Protein AF-K2DYV6-F1 (afdb_monomer_lite)

Structure (mmCIF, N/CA/C/O backbone):
data_AF-K2DYV6-F1
#
_entry.id   AF-K2DYV6-F1
#
loop_
_atom_site.group_PDB
_atom_site.id
_atom_site.type_symbol
_atom_site.label_atom_id
_atom_site.label_alt_id
_atom_site.label_comp_id
_atom_site.label_asym_id
_atom_site.label_entity_id
_atom_site.label_seq_id
_atom_site.pdbx_PDB_ins_code
_atom_site.Cartn_x
_atom_site.Cartn_y
_atom_site.Cartn_z
_atom_site.occupancy
_atom_site.B_iso_or_equiv
_atom_site.auth_seq_id
_atom_site.auth_comp_id
_atom_site.auth_asym_id
_atom_site.auth_atom_id
_atom_site.pdbx_PDB_model_num
ATOM 1 N N . MET A 1 1 ? -14.646 1.991 68.888 1.00 39.62 1 MET A N 1
ATOM 2 C CA . MET A 1 1 ? -13.571 1.452 68.031 1.00 39.62 1 MET A CA 1
ATOM 3 C C . MET A 1 1 ? -14.183 1.157 66.673 1.00 39.62 1 MET A C 1
ATOM 5 O O . MET A 1 1 ? -14.918 0.187 66.562 1.00 39.62 1 MET A O 1
ATOM 9 N N . TYR A 1 2 ? -13.986 2.031 65.686 1.00 43.06 2 TYR A N 1
ATOM 10 C CA . TYR A 1 2 ? -14.336 1.708 64.300 1.00 43.06 2 TYR A CA 1
ATOM 11 C C . TYR A 1 2 ? -13.284 0.712 63.801 1.00 43.06 2 TYR A C 1
ATOM 13 O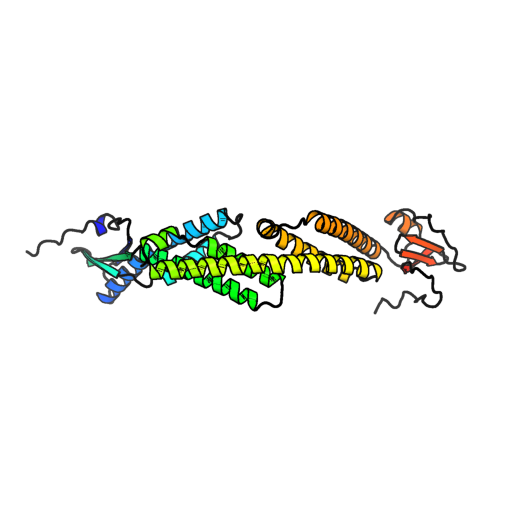 O . TYR A 1 2 ? -12.091 0.991 63.899 1.00 43.06 2 TYR A O 1
ATOM 21 N N . GLY A 1 3 ? -13.708 -0.490 63.407 1.00 53.53 3 GLY A N 1
ATOM 22 C CA . GLY A 1 3 ? -12.795 -1.536 62.946 1.00 53.53 3 GLY A CA 1
ATOM 23 C C . GLY A 1 3 ? -12.042 -1.084 61.696 1.00 53.53 3 GLY A C 1
ATOM 24 O O . GLY A 1 3 ? -12.654 -0.493 60.808 1.00 53.53 3 GLY A O 1
ATOM 25 N N . LYS A 1 4 ? -10.728 -1.351 61.638 1.00 64.44 4 LYS A N 1
ATOM 26 C CA . LYS A 1 4 ? -9.907 -1.120 60.438 1.00 64.44 4 LYS A CA 1
ATOM 27 C C . LYS A 1 4 ? -10.590 -1.782 59.242 1.00 64.44 4 LYS A C 1
ATOM 29 O O . LYS A 1 4 ? -10.904 -2.972 59.308 1.00 64.44 4 LYS A O 1
ATOM 34 N N . THR A 1 5 ? -10.819 -1.031 58.166 1.00 73.12 5 THR A N 1
ATOM 35 C CA . THR A 1 5 ? -11.386 -1.610 56.941 1.00 73.12 5 THR A CA 1
ATOM 36 C C . THR A 1 5 ? -10.307 -2.496 56.318 1.00 73.12 5 THR A C 1
ATOM 38 O O . THR A 1 5 ? -9.270 -1.969 55.910 1.00 73.12 5 THR A O 1
ATOM 41 N N . PRO A 1 6 ? -10.482 -3.829 56.267 1.00 84.94 6 PRO A N 1
ATOM 42 C CA . PRO A 1 6 ? -9.427 -4.719 55.804 1.00 84.94 6 PRO A CA 1
ATOM 43 C C . PRO A 1 6 ? -9.066 -4.411 54.349 1.00 84.94 6 PRO A C 1
ATOM 45 O O . PRO A 1 6 ? -9.947 -4.150 53.529 1.00 84.94 6 PRO A O 1
ATOM 48 N N . MET A 1 7 ? -7.768 -4.458 54.033 1.00 89.19 7 MET A N 1
ATOM 49 C CA . MET A 1 7 ? -7.270 -4.216 52.678 1.00 89.19 7 MET A CA 1
ATOM 50 C C . MET A 1 7 ? -7.904 -5.216 51.687 1.00 89.19 7 MET A C 1
ATOM 52 O O . MET A 1 7 ? -7.715 -6.430 51.863 1.00 89.19 7 MET A O 1
ATOM 56 N N . PRO A 1 8 ? -8.622 -4.738 50.651 1.00 90.75 8 PRO A N 1
ATOM 57 C CA . PRO A 1 8 ? -9.247 -5.590 49.643 1.00 90.75 8 PRO A CA 1
ATOM 58 C C . PRO A 1 8 ? -8.233 -6.410 48.838 1.00 90.75 8 PRO A C 1
ATOM 60 O O . PRO A 1 8 ? -7.089 -5.997 48.644 1.00 90.75 8 PRO A O 1
ATOM 63 N N . SER A 1 9 ? -8.668 -7.551 48.297 1.00 89.56 9 SER A N 1
ATOM 64 C CA . SER A 1 9 ? -7.833 -8.414 47.445 1.00 89.56 9 SER A CA 1
ATOM 65 C C . SER A 1 9 ? -7.298 -7.694 46.205 1.00 89.56 9 SER A C 1
ATOM 67 O O . SER A 1 9 ? -6.136 -7.884 45.863 1.00 89.56 9 SER A O 1
ATOM 69 N N . TRP A 1 10 ? -8.093 -6.820 45.577 1.00 89.94 10 TRP A N 1
ATOM 70 C CA . TRP A 1 10 ? -7.664 -6.065 44.394 1.00 89.94 10 TRP A CA 1
ATOM 71 C C . TRP A 1 10 ? -6.541 -5.065 44.678 1.00 89.94 10 TRP A C 1
ATOM 73 O O . TRP A 1 10 ? -5.759 -4.766 43.784 1.00 89.94 10 TRP A O 1
ATOM 83 N N . VAL A 1 11 ? -6.417 -4.588 45.921 1.00 89.19 11 VAL A N 1
ATOM 84 C CA . VAL A 1 11 ? -5.284 -3.749 46.338 1.00 89.19 11 VAL A CA 1
ATOM 85 C C . VAL A 1 11 ? -4.031 -4.609 46.509 1.00 89.19 11 VAL A C 1
ATOM 87 O O . VAL A 1 11 ? -2.965 -4.242 46.030 1.00 89.19 11 VAL A O 1
ATOM 90 N N . LYS A 1 12 ? -4.161 -5.787 47.134 1.00 86.62 12 LYS A N 1
ATOM 91 C CA . LYS A 1 12 ? -3.034 -6.714 47.360 1.00 86.62 12 LYS A CA 1
ATOM 92 C C . LYS A 1 12 ? -2.459 -7.283 46.066 1.00 86.62 12 LYS A C 1
ATOM 94 O O . LYS A 1 12 ? -1.252 -7.464 45.965 1.00 86.62 12 LYS A O 1
ATOM 99 N N . ASN A 1 13 ? -3.331 -7.574 45.107 1.00 84.25 13 ASN A N 1
ATOM 100 C CA . ASN A 1 13 ? -2.975 -8.257 43.866 1.00 84.25 13 ASN A CA 1
ATOM 101 C C . ASN A 1 13 ? -2.749 -7.288 42.693 1.00 84.25 13 ASN A C 1
ATOM 103 O O . ASN A 1 13 ? -2.320 -7.716 41.627 1.00 84.25 13 ASN A O 1
ATOM 107 N N . GLY A 1 14 ? -3.049 -5.994 42.863 1.00 79.31 14 GLY A N 1
ATOM 108 C CA . GLY A 1 14 ? -2.998 -5.013 41.773 1.00 79.31 14 GLY A CA 1
ATOM 109 C C . GLY A 1 14 ? -4.100 -5.198 40.718 1.00 79.31 14 GLY A C 1
ATOM 110 O O . GLY A 1 14 ? -3.895 -4.848 39.560 1.00 79.31 14 GLY A O 1
ATOM 111 N N . GLY A 1 15 ? -5.252 -5.756 41.108 1.00 79.31 15 GLY A N 1
ATOM 112 C CA . GLY A 1 15 ? -6.409 -6.052 40.252 1.00 79.31 15 GLY A CA 1
ATOM 113 C C . GLY A 1 15 ? -7.216 -7.257 40.758 1.00 79.31 15 GLY A C 1
ATOM 114 O O . GLY A 1 15 ? -6.780 -7.962 41.670 1.00 79.31 15 GLY A O 1
ATOM 115 N N . ASN A 1 16 ? -8.400 -7.511 40.190 1.00 72.94 16 ASN A N 1
ATOM 116 C CA . ASN A 1 16 ? -9.143 -8.758 40.436 1.00 72.94 16 ASN A CA 1
ATOM 117 C C . ASN A 1 16 ? -8.757 -9.875 39.454 1.00 72.94 16 ASN A C 1
ATOM 119 O O . ASN A 1 16 ? -9.118 -11.026 39.691 1.00 72.94 16 ASN A O 1
ATOM 123 N N . HIS A 1 17 ? -8.042 -9.548 38.372 1.00 72.56 17 HIS A N 1
ATOM 124 C CA . HIS A 1 17 ? -7.689 -10.465 37.282 1.00 72.56 17 HIS A CA 1
ATOM 125 C C . HIS A 1 17 ? -8.921 -11.097 36.614 1.00 72.56 17 HIS A C 1
ATOM 127 O O . HIS A 1 17 ? -8.912 -12.266 36.222 1.00 72.56 17 HIS A O 1
ATOM 133 N N . ASN A 1 18 ? -10.000 -10.324 36.482 1.00 74.12 18 ASN A N 1
ATOM 134 C CA . ASN A 1 18 ? -11.182 -10.758 35.749 1.00 74.12 18 ASN A CA 1
ATOM 135 C C . ASN A 1 18 ? -10.851 -10.885 34.251 1.00 74.12 18 ASN A C 1
ATOM 137 O O . ASN A 1 18 ? -10.538 -9.893 33.605 1.00 74.12 18 ASN A O 1
ATOM 141 N N . MET A 1 19 ? -10.960 -12.085 33.668 1.00 72.00 19 MET A N 1
ATOM 142 C CA . MET A 1 19 ? -10.637 -12.299 32.244 1.00 72.00 19 MET A CA 1
ATOM 143 C C . MET A 1 19 ? -11.571 -11.556 31.269 1.00 72.00 19 MET A C 1
ATOM 145 O O . MET A 1 19 ? -11.238 -11.423 30.088 1.00 72.00 19 MET A O 1
ATOM 149 N N . ASN A 1 20 ? -12.725 -11.080 31.748 1.00 78.12 20 ASN A N 1
ATOM 150 C CA . ASN A 1 20 ? -13.746 -10.403 30.943 1.00 78.12 20 ASN A CA 1
ATOM 151 C C . ASN A 1 20 ? -13.650 -8.869 30.984 1.00 78.12 20 ASN A C 1
ATOM 153 O O . ASN A 1 20 ? -14.398 -8.188 30.283 1.00 78.12 20 ASN A O 1
ATOM 157 N N . GLU A 1 21 ? -12.758 -8.309 31.798 1.00 82.25 21 GLU A N 1
ATOM 158 C CA . GLU A 1 21 ? -12.588 -6.865 31.944 1.00 82.25 21 GLU A CA 1
ATOM 159 C C . GLU A 1 21 ? -11.110 -6.500 31.785 1.00 82.25 21 GLU A C 1
ATOM 161 O O . GLU A 1 21 ? -10.216 -7.238 32.189 1.00 82.25 21 GLU A O 1
ATOM 166 N N . PHE A 1 22 ? -10.846 -5.336 31.202 1.00 84.25 22 PHE A N 1
ATOM 167 C CA . PHE A 1 22 ? -9.578 -4.660 31.435 1.00 84.25 22 PHE A CA 1
ATOM 168 C C . PHE A 1 22 ? -9.684 -3.934 32.767 1.00 84.25 22 PHE A C 1
ATOM 170 O O . PHE A 1 22 ? -10.678 -3.250 33.012 1.00 84.25 22 PHE A O 1
ATOM 177 N N . GLU A 1 23 ? -8.674 -4.083 33.616 1.00 89.06 23 GLU A N 1
ATOM 178 C CA . GLU A 1 23 ? -8.628 -3.465 34.937 1.00 89.06 23 GLU A CA 1
ATOM 179 C C . GLU A 1 23 ? -7.382 -2.589 35.072 1.00 89.06 23 GLU A C 1
ATOM 181 O O . GLU A 1 23 ? -6.345 -2.848 34.460 1.00 89.06 23 GLU A O 1
ATOM 186 N N . GLY A 1 24 ? -7.491 -1.553 35.899 1.00 90.44 24 GLY A N 1
ATOM 187 C CA . GLY A 1 24 ? -6.366 -0.728 36.318 1.00 90.44 24 GLY A CA 1
ATOM 188 C C . GLY A 1 24 ? -6.518 -0.313 37.773 1.00 90.44 24 GLY A C 1
ATOM 189 O O . GLY A 1 24 ? -7.615 0.023 38.224 1.00 90.44 24 GLY A O 1
ATOM 190 N N . VAL A 1 25 ? -5.416 -0.350 38.509 1.00 93.50 25 VAL A N 1
ATOM 191 C CA . VAL A 1 25 ? -5.309 0.028 39.914 1.00 93.50 25 VAL A CA 1
ATOM 192 C C . VAL A 1 25 ? -4.336 1.191 40.045 1.00 93.50 25 VAL A C 1
ATOM 194 O O . VAL A 1 25 ? -3.125 1.053 39.902 1.00 93.50 25 VAL A O 1
ATOM 197 N N . GLY A 1 26 ? -4.879 2.358 40.358 1.00 94.62 26 GLY A N 1
ATOM 198 C CA . GLY A 1 26 ? -4.092 3.559 40.585 1.00 94.62 26 GLY A CA 1
ATOM 199 C C . GLY A 1 26 ? -3.942 3.850 42.065 1.00 94.62 26 GLY A C 1
ATOM 200 O O . GLY A 1 26 ? -4.848 3.590 42.863 1.00 94.62 26 GLY A O 1
ATOM 201 N N . VAL A 1 27 ? -2.790 4.408 42.422 1.00 95.06 27 VAL A N 1
ATOM 202 C CA . VAL A 1 27 ? -2.448 4.786 43.790 1.00 95.06 27 VAL A CA 1
ATOM 203 C C . VAL A 1 27 ? -2.026 6.249 43.829 1.00 95.06 27 VAL A C 1
ATOM 205 O O . VAL A 1 27 ? -1.231 6.695 43.005 1.00 95.06 27 VAL A O 1
ATOM 208 N N . ALA A 1 28 ? -2.542 6.998 44.801 1.00 95.31 28 ALA A N 1
ATOM 209 C CA . ALA A 1 28 ? -2.096 8.355 45.079 1.00 95.31 28 ALA A CA 1
ATOM 210 C C . ALA A 1 28 ? -1.922 8.575 46.579 1.00 95.31 28 ALA A C 1
ATOM 212 O O . ALA A 1 28 ? -2.818 8.316 47.390 1.00 95.31 28 ALA A O 1
ATOM 213 N N . HIS A 1 29 ? -0.760 9.103 46.949 1.00 93.44 29 HIS A N 1
ATOM 214 C CA . HIS A 1 29 ? -0.493 9.543 48.311 1.00 93.44 29 HIS A CA 1
ATOM 215 C C . HIS A 1 29 ? -1.260 10.824 48.642 1.00 93.44 29 HIS A C 1
ATOM 217 O O . HIS A 1 29 ? -1.770 11.520 47.763 1.00 93.44 29 HIS A O 1
ATOM 223 N N . LYS A 1 30 ? -1.321 11.145 49.935 1.00 91.62 30 LYS A N 1
ATOM 224 C CA . LYS A 1 30 ? -2.022 12.320 50.449 1.00 91.62 30 LYS A CA 1
ATOM 225 C C . LYS A 1 30 ? -1.614 13.601 49.712 1.00 91.62 30 LYS A C 1
ATOM 227 O O . LYS A 1 30 ? -0.459 14.025 49.785 1.00 91.62 30 LYS A O 1
ATOM 232 N N . SER A 1 31 ? -2.580 14.253 49.067 1.00 89.94 31 SER A N 1
ATOM 233 C CA . SER A 1 31 ? -2.349 15.528 48.385 1.00 89.94 31 SER A CA 1
ATOM 234 C C . SER A 1 31 ? -2.480 16.719 49.336 1.00 89.94 31 SER A C 1
ATOM 236 O O . SER A 1 31 ? -3.367 16.775 50.191 1.00 89.94 31 SER A O 1
ATOM 238 N N . ARG A 1 32 ? -1.618 17.728 49.147 1.00 89.25 32 ARG A N 1
ATOM 239 C CA . ARG A 1 32 ? -1.730 19.038 49.817 1.00 89.25 32 ARG A CA 1
ATOM 240 C C . ARG A 1 32 ? -2.837 19.915 49.224 1.00 89.25 32 ARG A C 1
ATOM 242 O O . ARG A 1 32 ? -3.229 20.886 49.861 1.00 89.25 32 ARG A O 1
ATOM 249 N N . LYS A 1 33 ? -3.328 19.585 48.025 1.00 90.69 33 LYS A N 1
ATOM 250 C CA . LYS A 1 33 ? -4.389 20.317 47.313 1.00 90.69 33 LYS A CA 1
ATOM 251 C C . LYS A 1 33 ? -5.799 19.827 47.667 1.00 90.69 33 LYS A C 1
ATOM 253 O O . LYS A 1 33 ? -6.775 20.448 47.262 1.00 90.69 33 LYS A O 1
ATOM 258 N N . GLY A 1 34 ? -5.908 18.750 48.448 1.00 91.56 34 GLY A N 1
ATOM 259 C CA . GLY A 1 34 ? -7.170 18.213 48.955 1.00 91.56 34 GLY A CA 1
ATOM 260 C C . GLY A 1 34 ? -7.512 16.823 48.418 1.00 91.56 34 GLY A C 1
ATOM 261 O O . GLY A 1 34 ? -6.805 16.260 47.587 1.00 91.56 34 GLY A O 1
ATOM 262 N N . MET A 1 35 ? -8.618 16.265 48.920 1.00 90.00 35 MET A N 1
ATOM 263 C CA . MET A 1 35 ? -9.048 14.896 48.611 1.00 90.00 35 MET A CA 1
ATOM 264 C C . MET A 1 35 ? -9.413 14.705 47.134 1.00 90.00 35 MET A C 1
ATOM 266 O O . MET A 1 35 ? -9.163 13.639 46.587 1.00 90.00 35 MET A O 1
ATOM 270 N N . GLN A 1 36 ? -9.975 15.725 46.476 1.00 92.50 36 GLN A N 1
ATOM 271 C CA . GLN A 1 36 ? -10.350 15.619 45.064 1.00 92.50 36 GLN A CA 1
ATOM 272 C C . GLN A 1 36 ? -9.121 15.466 44.159 1.00 92.50 36 GLN A C 1
ATOM 274 O O . GLN A 1 36 ? -9.093 14.553 43.351 1.00 92.50 36 GLN A O 1
ATOM 279 N N . ASP A 1 37 ? -8.071 16.263 44.374 1.00 92.56 37 ASP A N 1
ATOM 280 C CA . ASP A 1 37 ? -6.800 16.144 43.637 1.00 92.56 37 ASP A CA 1
ATOM 281 C C . ASP A 1 37 ? -6.154 14.763 43.841 1.00 92.56 37 ASP A C 1
ATOM 283 O O . ASP A 1 37 ? -5.609 14.178 42.911 1.00 92.56 37 ASP A O 1
ATOM 287 N N . GLN A 1 38 ? -6.285 14.193 45.042 1.00 92.94 38 GLN A N 1
ATOM 288 C CA . GLN A 1 38 ? -5.840 12.828 45.315 1.00 92.94 38 GLN A CA 1
ATOM 289 C C . GLN A 1 38 ? -6.697 11.768 44.598 1.00 92.94 38 GLN A C 1
ATOM 291 O O . GLN A 1 38 ? -6.154 10.776 44.114 1.00 92.94 38 GLN A O 1
ATOM 296 N N . ILE A 1 39 ? -8.020 11.961 44.528 1.00 91.94 39 ILE A N 1
ATOM 297 C CA . ILE A 1 39 ? -8.939 11.097 43.769 1.00 91.94 39 ILE A CA 1
ATOM 298 C C . ILE A 1 39 ? -8.607 11.143 42.282 1.00 91.94 39 ILE A C 1
ATOM 300 O O . ILE A 1 39 ? -8.511 10.082 41.672 1.00 91.94 39 ILE A O 1
ATOM 304 N N . ASP A 1 40 ? -8.411 12.334 41.727 1.00 90.56 40 ASP A N 1
ATOM 305 C CA . ASP A 1 40 ? -8.113 12.531 40.311 1.00 90.56 40 ASP A CA 1
ATOM 306 C C . ASP A 1 40 ? -6.758 11.898 39.967 1.00 90.56 40 ASP A C 1
ATOM 308 O O . ASP A 1 40 ? -6.684 11.078 39.059 1.00 90.56 40 ASP A O 1
ATOM 312 N N . ALA A 1 41 ? -5.719 12.129 40.779 1.00 91.69 41 ALA A N 1
ATOM 313 C CA . ALA A 1 41 ? -4.406 11.511 40.582 1.00 91.69 41 ALA A CA 1
ATOM 314 C C . ALA A 1 41 ? -4.443 9.972 40.660 1.00 91.69 41 ALA A C 1
ATOM 316 O O . ALA A 1 41 ? -3.819 9.293 39.844 1.00 91.69 41 ALA A O 1
ATOM 317 N N . ALA A 1 42 ? -5.179 9.401 41.623 1.00 93.06 42 ALA A N 1
ATOM 318 C CA . ALA A 1 42 ? -5.335 7.948 41.717 1.00 93.06 42 ALA A CA 1
ATOM 319 C C . ALA A 1 42 ? -6.165 7.393 40.551 1.00 93.06 42 ALA A C 1
ATOM 321 O O . ALA A 1 42 ? -5.902 6.288 40.087 1.00 93.06 42 ALA A O 1
ATOM 322 N N . TYR A 1 43 ? -7.165 8.134 40.074 1.00 92.50 43 TYR A N 1
ATOM 323 C CA . TYR A 1 43 ? -7.984 7.730 38.937 1.00 92.50 43 TYR A CA 1
ATOM 324 C C . TYR A 1 43 ? -7.173 7.756 37.640 1.00 92.50 43 TYR A C 1
ATOM 326 O O . TYR A 1 43 ? -7.168 6.761 36.921 1.00 92.50 43 TYR A O 1
ATOM 334 N N . ASP A 1 44 ? -6.429 8.830 37.383 1.00 90.50 44 ASP A N 1
ATOM 335 C CA . ASP A 1 44 ? -5.578 8.973 36.201 1.00 90.50 44 ASP A CA 1
ATOM 336 C C . ASP A 1 44 ? -4.496 7.888 36.162 1.00 90.50 44 ASP A C 1
ATOM 338 O O . ASP A 1 44 ? -4.313 7.242 35.131 1.00 90.50 44 ASP A O 1
ATOM 342 N N . ALA A 1 45 ? -3.859 7.588 37.301 1.00 91.69 45 ALA A N 1
ATOM 343 C CA . ALA A 1 45 ? -2.907 6.482 37.406 1.00 91.69 45 ALA A CA 1
ATOM 344 C C . ALA A 1 45 ? -3.558 5.113 37.117 1.00 91.69 45 ALA A C 1
ATOM 346 O O . ALA A 1 45 ? -2.952 4.251 36.477 1.00 91.69 45 ALA A O 1
ATOM 347 N N . ALA A 1 46 ? -4.805 4.908 37.559 1.00 91.62 46 ALA A N 1
ATOM 348 C CA . ALA A 1 46 ? -5.555 3.681 37.290 1.00 91.62 46 ALA A CA 1
ATOM 349 C C . ALA A 1 46 ? -5.888 3.549 35.795 1.00 91.62 46 ALA A C 1
ATOM 351 O O . ALA A 1 46 ? -5.733 2.476 35.207 1.00 91.62 46 ALA A O 1
ATOM 352 N N . VAL A 1 47 ? -6.317 4.649 35.168 1.00 89.06 47 VAL A N 1
ATOM 353 C CA . VAL A 1 47 ? -6.579 4.725 33.727 1.00 89.06 47 VAL A CA 1
ATOM 354 C C . VAL A 1 47 ? -5.300 4.470 32.936 1.00 89.06 47 VAL A C 1
ATOM 356 O O . VAL A 1 47 ? -5.337 3.691 31.987 1.00 89.06 47 VAL A O 1
ATOM 359 N N . GLU A 1 48 ? -4.168 5.052 33.330 1.00 88.62 48 GLU A N 1
ATOM 360 C CA . GLU A 1 48 ? -2.877 4.856 32.665 1.00 88.62 48 GLU A CA 1
ATOM 361 C C . GLU A 1 48 ? -2.439 3.385 32.708 1.00 88.62 48 GLU A C 1
ATOM 363 O O . GLU A 1 48 ? -2.068 2.815 31.680 1.00 88.62 48 GLU A O 1
ATOM 368 N N . GLN A 1 49 ? -2.541 2.728 33.867 1.00 88.12 49 GLN A N 1
ATOM 369 C CA . GLN A 1 49 ? -2.192 1.311 33.979 1.00 88.12 49 GLN A CA 1
ATOM 370 C C . GLN A 1 49 ? -3.075 0.430 33.081 1.00 88.12 49 GLN A C 1
ATOM 372 O O . GLN A 1 49 ? -2.573 -0.455 32.382 1.00 88.12 49 GLN A O 1
ATOM 377 N N . MET A 1 50 ? -4.387 0.678 33.065 1.00 87.38 50 MET A N 1
ATOM 378 C CA . MET A 1 50 ? -5.303 -0.048 32.185 1.00 87.38 50 MET A CA 1
ATOM 379 C C . MET A 1 50 ? -5.017 0.240 30.705 1.00 87.38 50 MET A C 1
ATOM 381 O O . MET A 1 50 ? -5.076 -0.673 29.881 1.00 87.38 50 MET A O 1
ATOM 385 N N . SER A 1 51 ? -4.657 1.484 30.373 1.00 83.19 51 SER A N 1
ATOM 386 C CA . SER A 1 51 ? -4.284 1.896 29.016 1.00 83.19 51 SER A CA 1
ATOM 387 C C . SER A 1 51 ? -3.118 1.069 28.504 1.00 83.19 51 SER A C 1
ATOM 389 O O . SER A 1 51 ? -3.222 0.527 27.416 1.00 83.19 51 SER A O 1
ATOM 391 N N . ARG A 1 52 ? -2.078 0.838 29.315 1.00 81.31 52 ARG A N 1
ATOM 392 C CA . ARG A 1 52 ? -0.946 -0.028 28.935 1.00 81.31 52 ARG A CA 1
ATOM 393 C C . ARG A 1 52 ? -1.368 -1.470 28.626 1.00 81.31 52 ARG A C 1
ATOM 395 O O . ARG A 1 52 ? -0.800 -2.111 27.747 1.00 81.31 52 ARG A O 1
ATOM 402 N N . SER A 1 53 ? -2.381 -1.987 29.323 1.00 78.75 53 SER A N 1
ATOM 403 C CA . SER A 1 53 ? -2.910 -3.338 29.074 1.00 78.75 53 SER A CA 1
ATOM 404 C C . SER A 1 53 ? -3.705 -3.411 27.766 1.00 78.75 53 SER A C 1
ATOM 406 O O . SER A 1 53 ? -3.582 -4.378 27.014 1.00 78.75 53 SER A O 1
ATOM 408 N N . ILE A 1 54 ? -4.493 -2.373 27.470 1.00 76.75 54 ILE A N 1
ATOM 409 C CA . ILE A 1 54 ? -5.204 -2.233 26.192 1.00 76.75 54 ILE A CA 1
ATOM 410 C C . ILE A 1 54 ? -4.199 -2.006 25.053 1.00 76.75 54 ILE A C 1
ATOM 412 O O . ILE A 1 54 ? -4.311 -2.657 24.018 1.00 76.75 54 ILE A O 1
ATOM 416 N N . GLU A 1 55 ? -3.185 -1.163 25.259 1.00 73.62 55 GLU A N 1
ATOM 417 C CA . GLU A 1 55 ? -2.083 -0.922 24.322 1.00 73.62 55 GLU A CA 1
ATOM 418 C C . GLU A 1 55 ? -1.362 -2.214 23.993 1.00 73.62 55 GLU A C 1
ATOM 420 O O . GLU A 1 55 ? -1.175 -2.481 22.819 1.00 73.62 55 GLU A O 1
ATOM 425 N N . SER A 1 56 ? -1.042 -3.054 24.979 1.00 71.56 56 SER A N 1
ATOM 426 C CA . SER A 1 56 ? -0.401 -4.350 24.738 1.00 71.56 56 SER A CA 1
ATOM 427 C C . SER A 1 56 ? -1.268 -5.289 23.889 1.00 71.56 56 SER A C 1
ATOM 429 O O . SER A 1 56 ? -0.754 -5.998 23.023 1.00 71.56 56 SER A O 1
ATOM 431 N N . LEU A 1 57 ? -2.594 -5.277 24.068 1.00 70.69 57 LEU A N 1
ATOM 432 C CA . LEU A 1 57 ? -3.518 -6.042 23.224 1.00 70.69 57 LEU A CA 1
ATOM 433 C C . LEU A 1 57 ? -3.586 -5.479 21.794 1.00 70.69 57 LEU A C 1
ATOM 435 O O . LEU A 1 57 ? -3.556 -6.239 20.820 1.00 70.69 57 LEU A O 1
ATOM 439 N N . VAL A 1 58 ? -3.651 -4.154 21.661 1.00 68.06 58 VAL A N 1
ATOM 440 C CA . VAL A 1 58 ? -3.646 -3.460 20.368 1.00 68.06 58 VAL A CA 1
ATOM 441 C C . VAL A 1 58 ? -2.312 -3.676 19.654 1.00 68.06 58 VAL A C 1
ATOM 443 O O . VAL A 1 58 ? -2.304 -4.018 18.478 1.00 68.06 58 VAL A O 1
ATOM 446 N N . GLU A 1 59 ? -1.195 -3.563 20.362 1.00 68.75 59 GLU A N 1
ATOM 447 C CA . GLU A 1 59 ? 0.163 -3.807 19.888 1.00 68.75 59 GLU A CA 1
ATOM 448 C C . GLU A 1 59 ? 0.330 -5.261 19.471 1.00 68.75 59 GLU A C 1
ATOM 450 O O . GLU A 1 59 ? 0.720 -5.499 18.343 1.00 68.75 59 GLU A O 1
ATOM 455 N N . THR A 1 60 ? -0.081 -6.242 20.279 1.00 67.62 60 THR A N 1
ATOM 456 C CA . THR A 1 60 ? -0.057 -7.663 19.879 1.00 67.62 60 THR A CA 1
ATOM 457 C C . THR A 1 60 ? -0.857 -7.894 18.593 1.00 67.62 60 THR A C 1
ATOM 459 O O . THR A 1 60 ? -0.452 -8.673 17.729 1.00 67.62 60 THR A O 1
ATOM 462 N N . SER A 1 61 ? -1.983 -7.195 18.438 1.00 63.81 61 SER A N 1
ATOM 463 C CA . SER A 1 61 ? -2.813 -7.266 17.233 1.00 63.81 61 SER A CA 1
ATOM 464 C C . SER A 1 61 ? -2.153 -6.583 16.026 1.00 63.81 61 SER A C 1
ATOM 466 O O . SER A 1 61 ? -2.251 -7.094 14.912 1.00 63.81 61 SER A O 1
ATOM 468 N N . ILE A 1 62 ? -1.451 -5.462 16.231 1.00 62.84 62 ILE A N 1
ATOM 469 C CA . ILE A 1 62 ? -0.674 -4.756 15.199 1.00 62.84 62 ILE A CA 1
ATOM 470 C C . ILE A 1 62 ? 0.593 -5.547 14.825 1.00 62.84 62 ILE A C 1
ATOM 472 O O . ILE A 1 62 ? 0.913 -5.659 13.650 1.00 62.84 62 ILE A O 1
ATOM 476 N N . THR A 1 63 ? 1.287 -6.152 15.780 1.00 62.69 63 THR A N 1
ATOM 477 C CA . THR A 1 63 ? 2.499 -6.945 15.555 1.00 62.69 63 THR A CA 1
ATOM 478 C C . THR A 1 63 ? 2.174 -8.234 14.810 1.00 62.69 63 THR A C 1
ATOM 480 O O . THR A 1 63 ? 2.792 -8.508 13.787 1.00 62.69 63 THR A O 1
ATOM 483 N N . ARG A 1 64 ? 1.120 -8.967 15.211 1.00 60.88 64 ARG A N 1
ATOM 484 C CA . ARG A 1 64 ? 0.609 -10.098 14.410 1.00 60.88 64 ARG A CA 1
ATOM 485 C C . ARG A 1 64 ? 0.199 -9.661 13.005 1.00 60.88 64 ARG A C 1
ATOM 487 O O . ARG A 1 64 ? 0.377 -10.405 12.049 1.00 60.88 64 ARG A O 1
ATOM 494 N N . ARG A 1 65 ? -0.350 -8.453 12.860 1.00 56.84 65 ARG A N 1
ATOM 495 C CA . ARG A 1 65 ? -0.638 -7.854 11.551 1.00 56.84 65 ARG A CA 1
ATOM 496 C C . ARG A 1 65 ? 0.630 -7.672 10.722 1.00 56.84 65 ARG A C 1
ATOM 498 O O . ARG A 1 65 ? 0.600 -7.994 9.542 1.00 56.84 65 ARG A O 1
ATOM 505 N N . GLU A 1 66 ? 1.705 -7.158 11.304 1.00 57.25 66 GLU A N 1
ATOM 506 C CA . GLU A 1 66 ? 2.962 -6.909 10.592 1.00 57.25 66 GLU A CA 1
ATOM 507 C C . GLU A 1 66 ? 3.674 -8.204 10.192 1.00 57.25 66 GLU A C 1
ATOM 509 O O . GLU A 1 66 ? 4.208 -8.285 9.088 1.00 57.25 66 GLU A O 1
ATOM 514 N N . GLU A 1 67 ? 3.581 -9.253 11.012 1.00 54.88 67 GLU A N 1
ATOM 515 C CA . GLU A 1 67 ? 4.050 -10.602 10.660 1.00 54.88 67 GLU A CA 1
ATOM 516 C C . GLU A 1 67 ? 3.320 -11.169 9.425 1.00 54.88 67 GLU A C 1
ATOM 518 O O . GLU A 1 67 ? 3.930 -11.838 8.597 1.00 54.88 67 GLU A O 1
ATOM 523 N N . TYR A 1 68 ? 2.031 -10.852 9.240 1.00 47.75 68 TYR A N 1
ATOM 524 C CA . TYR A 1 68 ? 1.258 -11.214 8.039 1.00 47.75 68 TYR A CA 1
ATOM 525 C C . TYR A 1 68 ? 1.495 -10.290 6.830 1.00 47.75 68 TYR A C 1
ATOM 527 O O . TYR A 1 68 ? 1.044 -10.602 5.723 1.00 47.75 68 TYR A O 1
ATOM 535 N N . LEU A 1 69 ? 2.139 -9.138 7.032 1.00 50.19 69 LEU A N 1
ATOM 536 C CA . LEU A 1 69 ? 2.362 -8.101 6.018 1.00 50.19 69 LEU A CA 1
ATOM 537 C C . LEU A 1 69 ? 3.827 -7.992 5.574 1.00 50.19 69 LEU A C 1
ATOM 539 O O . LEU A 1 69 ? 4.163 -7.035 4.878 1.00 50.19 69 LEU A O 1
ATOM 543 N N . ASP A 1 70 ? 4.653 -8.982 5.921 1.00 50.19 70 ASP A N 1
ATOM 544 C CA . ASP A 1 70 ? 6.079 -9.039 5.579 1.00 50.19 70 ASP A CA 1
ATOM 545 C C . ASP A 1 70 ? 6.882 -7.855 6.165 1.00 50.19 70 ASP A C 1
ATOM 547 O O . ASP A 1 70 ? 7.802 -7.330 5.543 1.00 50.19 70 ASP A O 1
ATOM 551 N N . GLY A 1 71 ? 6.506 -7.433 7.385 1.00 51.16 71 GLY A N 1
ATOM 552 C CA . GLY A 1 71 ? 7.267 -6.544 8.270 1.00 51.16 71 GLY A CA 1
ATOM 553 C C . GLY A 1 71 ? 7.639 -5.190 7.667 1.00 51.16 71 GLY A C 1
ATOM 554 O O . GLY A 1 71 ? 8.768 -5.009 7.213 1.00 51.16 71 GLY A O 1
ATOM 555 N N . GLN A 1 72 ? 6.735 -4.206 7.707 1.00 54.34 72 GLN A N 1
ATOM 556 C CA . GLN A 1 72 ? 7.040 -2.860 7.196 1.00 54.34 72 GLN A CA 1
ATOM 557 C C . GLN A 1 72 ? 6.915 -1.734 8.220 1.00 54.34 72 GLN A C 1
ATOM 559 O O . GLN A 1 72 ? 7.511 -0.679 8.000 1.00 54.34 72 GLN A O 1
ATOM 564 N N . LEU A 1 73 ? 6.210 -1.917 9.338 1.00 53.56 73 LEU A N 1
ATOM 565 C CA . LEU A 1 73 ? 6.174 -0.893 10.381 1.00 53.56 73 LEU A CA 1
ATOM 566 C C . LEU A 1 73 ? 7.394 -0.986 11.293 1.00 53.56 73 LEU A C 1
ATOM 568 O O . LEU A 1 73 ? 7.721 -2.037 11.848 1.00 53.56 73 LEU A O 1
ATOM 572 N N . ARG A 1 74 ? 8.047 0.158 11.499 1.00 59.62 74 ARG A N 1
ATOM 573 C CA . ARG A 1 74 ? 9.057 0.291 12.553 1.00 59.62 74 ARG A CA 1
ATOM 574 C C . ARG A 1 74 ? 8.365 0.204 13.915 1.00 59.62 74 ARG A C 1
ATOM 576 O O . ARG A 1 74 ? 7.226 0.644 14.060 1.00 59.62 74 ARG A O 1
ATOM 583 N N . SER A 1 75 ? 9.070 -0.297 14.930 1.00 61.84 75 SER A N 1
ATOM 584 C CA . SER A 1 75 ? 8.550 -0.420 16.306 1.00 61.84 75 SER A CA 1
ATOM 585 C C . SER A 1 75 ? 7.912 0.880 16.826 1.00 61.84 75 SER A C 1
ATOM 587 O O . SER A 1 75 ? 6.877 0.842 17.482 1.00 61.84 75 SER A O 1
ATOM 589 N N . GLU A 1 76 ? 8.477 2.037 16.470 1.00 63.34 76 GLU A N 1
ATOM 590 C CA . GLU A 1 76 ? 7.954 3.359 16.850 1.00 63.34 76 GLU A CA 1
ATOM 591 C C . GLU A 1 76 ? 6.593 3.687 16.206 1.00 63.34 76 GLU A C 1
ATOM 593 O O . GLU A 1 76 ? 5.752 4.341 16.820 1.00 63.34 76 GLU A O 1
ATOM 598 N N . GLU A 1 77 ? 6.334 3.224 14.981 1.00 61.84 77 GLU A N 1
ATOM 599 C CA . GLU A 1 77 ? 5.052 3.443 14.297 1.00 61.84 77 GLU A CA 1
ATOM 600 C C . GLU A 1 77 ? 3.948 2.548 14.869 1.00 61.84 77 GLU A C 1
ATOM 602 O O . GLU A 1 77 ? 2.778 2.944 14.904 1.00 61.84 77 GLU A O 1
ATOM 607 N N . VAL A 1 78 ? 4.319 1.352 15.336 1.00 63.19 78 VAL A N 1
ATOM 608 C CA . VAL A 1 78 ? 3.427 0.447 16.069 1.00 63.19 78 VAL A CA 1
ATOM 609 C C . VAL A 1 78 ? 3.020 1.080 17.401 1.00 63.19 78 VAL A C 1
ATOM 611 O O . VAL A 1 78 ? 1.827 1.144 17.699 1.00 63.19 78 VAL A O 1
ATOM 614 N N . GLU A 1 79 ? 3.982 1.630 18.143 1.00 64.56 79 GLU A N 1
ATOM 615 C CA . GLU A 1 79 ? 3.757 2.290 19.434 1.00 64.56 79 GLU A CA 1
ATOM 616 C C . GLU A 1 79 ? 2.903 3.566 19.305 1.00 64.56 79 GLU A C 1
ATOM 618 O O . GLU A 1 79 ? 1.975 3.798 20.083 1.00 64.56 79 GLU A O 1
ATOM 623 N N . GLN A 1 80 ? 3.147 4.400 18.287 1.00 65.94 80 GLN A N 1
ATOM 624 C CA . GLN A 1 80 ? 2.326 5.597 18.060 1.00 65.94 80 GLN A CA 1
ATOM 625 C C . GLN A 1 80 ? 0.875 5.248 17.717 1.00 65.94 80 GLN A C 1
ATOM 627 O O . GLN A 1 80 ? -0.061 5.870 18.234 1.00 65.94 80 GLN A O 1
ATOM 632 N N . LYS A 1 81 ? 0.669 4.241 16.860 1.00 63.34 81 LYS A N 1
ATOM 633 C CA . LYS A 1 81 ? -0.675 3.787 16.487 1.00 63.34 81 LYS A CA 1
ATOM 634 C C . LYS A 1 81 ? -1.386 3.120 17.662 1.00 63.34 81 LYS A C 1
ATOM 636 O O . LYS A 1 81 ? -2.571 3.389 17.860 1.00 63.34 81 LYS A O 1
ATOM 641 N N . SER A 1 82 ? -0.692 2.311 18.467 1.00 64.31 82 SER A N 1
ATOM 642 C CA . SER A 1 82 ? -1.287 1.654 19.638 1.00 64.31 82 SER A CA 1
ATOM 643 C C . SER A 1 82 ? -1.777 2.672 20.671 1.00 64.31 82 SER A C 1
ATOM 645 O O . SER A 1 82 ? -2.920 2.573 21.125 1.00 64.31 82 SER A O 1
ATOM 647 N N . ARG A 1 83 ? -0.987 3.717 20.952 1.00 67.50 83 ARG A N 1
ATOM 648 C CA . ARG A 1 83 ? -1.382 4.831 21.833 1.00 67.50 83 ARG A CA 1
ATOM 649 C C . ARG A 1 83 ? -2.572 5.612 21.292 1.00 67.50 83 ARG A C 1
ATOM 651 O O . ARG A 1 83 ? -3.522 5.896 22.023 1.00 67.50 83 ARG A O 1
ATOM 658 N N . HIS A 1 84 ? -2.551 5.950 20.000 1.00 66.69 84 HIS A N 1
ATOM 659 C CA . HIS A 1 84 ? -3.656 6.672 19.368 1.00 66.69 84 HIS A CA 1
ATOM 660 C C . HIS A 1 84 ? -4.976 5.896 19.481 1.00 66.69 84 HIS A C 1
ATOM 662 O O . HIS A 1 84 ? -5.989 6.459 19.902 1.00 66.69 84 HIS A O 1
ATOM 668 N N . TYR A 1 85 ? -4.962 4.598 19.167 1.00 63.75 85 TYR A N 1
ATOM 669 C CA . TYR A 1 85 ? -6.158 3.761 19.250 1.00 63.75 85 TYR A CA 1
ATOM 670 C C . TYR A 1 85 ? -6.616 3.540 20.687 1.00 63.75 85 TYR A C 1
ATOM 672 O O . TYR A 1 85 ? -7.815 3.611 20.957 1.00 63.75 85 TYR A O 1
ATOM 680 N N . THR A 1 86 ? -5.687 3.360 21.623 1.00 68.62 86 THR A N 1
ATOM 681 C CA . THR A 1 86 ? -6.027 3.200 23.038 1.00 68.62 86 THR A CA 1
ATOM 682 C C . THR A 1 86 ? -6.782 4.413 23.561 1.00 68.62 86 THR A C 1
ATOM 684 O O . THR A 1 86 ? -7.862 4.247 24.119 1.00 68.62 86 THR A O 1
ATOM 687 N N . ASN A 1 87 ? -6.335 5.635 23.263 1.00 68.88 87 ASN A N 1
ATOM 688 C CA . ASN A 1 87 ? -7.018 6.857 23.707 1.00 68.88 87 ASN A CA 1
ATOM 689 C C . ASN A 1 87 ? -8.488 6.959 23.253 1.00 68.88 87 ASN A C 1
ATOM 691 O O . ASN A 1 87 ? -9.326 7.514 23.966 1.00 68.88 87 ASN A O 1
ATOM 695 N N . VAL A 1 88 ? -8.834 6.406 22.087 1.00 64.75 88 VAL A N 1
ATOM 696 C CA . VAL A 1 88 ? -10.226 6.344 21.605 1.00 64.75 88 VAL A CA 1
ATOM 697 C C . VAL A 1 88 ? -11.034 5.281 22.363 1.00 64.75 88 VAL A C 1
ATOM 699 O O . VAL A 1 88 ? -12.217 5.487 22.650 1.00 64.75 88 VAL A O 1
ATOM 702 N N . LEU A 1 89 ? -10.393 4.165 22.719 1.00 67.00 89 LEU A N 1
ATOM 703 C CA . LEU A 1 89 ? -10.991 3.021 23.413 1.00 67.00 89 LEU A CA 1
ATOM 704 C C . LEU A 1 89 ? -11.233 3.274 24.910 1.00 67.00 89 LEU A C 1
ATOM 706 O O . LEU A 1 89 ? -12.155 2.696 25.478 1.00 67.00 89 LEU A O 1
ATOM 710 N N . LEU A 1 90 ? -10.508 4.206 25.535 1.00 71.62 90 LEU A N 1
ATOM 711 C CA . LEU A 1 90 ? -10.716 4.609 26.937 1.00 71.62 90 LEU A CA 1
ATOM 712 C C . LEU A 1 90 ? -12.063 5.332 27.185 1.00 71.62 90 LEU A C 1
ATOM 714 O O . LEU A 1 90 ? -12.410 5.658 28.321 1.00 71.62 90 LEU A O 1
ATOM 718 N N . ARG A 1 91 ? -12.884 5.571 26.151 1.00 66.25 91 ARG A N 1
ATOM 719 C CA . ARG A 1 91 ? -14.238 6.132 26.301 1.00 66.25 91 ARG A CA 1
ATOM 720 C C . ARG A 1 91 ? -15.217 5.069 26.812 1.00 66.25 91 ARG A C 1
ATOM 722 O O . ARG A 1 91 ? -15.913 4.408 26.045 1.00 66.25 91 ARG A O 1
ATOM 729 N N . GLY A 1 92 ? -15.305 4.925 28.130 1.00 67.00 92 GLY A N 1
ATOM 730 C CA . GLY A 1 92 ? -16.252 4.004 28.775 1.00 67.00 92 GLY A CA 1
ATOM 731 C C . GLY A 1 92 ? -15.768 3.377 30.076 1.00 67.00 92 GLY A C 1
ATOM 732 O O . GLY A 1 92 ? -16.365 2.399 30.524 1.00 67.00 92 GLY A O 1
ATOM 733 N N . ILE A 1 93 ? -14.696 3.918 30.651 1.00 82.12 93 ILE A N 1
ATOM 734 C CA . ILE A 1 93 ? -14.100 3.455 31.896 1.00 82.12 93 ILE A CA 1
ATOM 735 C C . ILE A 1 93 ? -15.023 3.778 33.060 1.00 82.12 93 ILE A C 1
ATOM 737 O O . ILE A 1 93 ? -15.512 4.899 33.201 1.00 82.12 93 ILE A O 1
ATOM 741 N N . SER A 1 94 ? -15.227 2.790 33.923 1.00 85.06 94 SER A N 1
ATOM 742 C CA . SER A 1 94 ? -15.993 2.955 35.151 1.00 85.06 94 SER A CA 1
ATOM 743 C C . SER A 1 94 ? -15.086 2.803 36.364 1.00 85.06 94 SER A C 1
ATOM 745 O O . SER A 1 94 ? -14.280 1.876 36.437 1.00 85.06 94 SER A O 1
ATOM 747 N N . LYS A 1 95 ? -15.230 3.708 37.336 1.00 90.62 95 LYS A N 1
ATOM 748 C CA . LYS A 1 95 ? -14.672 3.512 38.675 1.00 90.62 95 LYS A CA 1
ATOM 749 C C . LYS A 1 95 ? -15.473 2.410 39.365 1.00 90.62 95 LYS A C 1
ATOM 751 O O . LYS A 1 95 ? -16.673 2.570 39.572 1.00 90.62 95 LYS A O 1
ATOM 756 N N . LYS A 1 96 ? -14.816 1.305 39.716 1.00 91.00 96 LYS A N 1
ATOM 757 C CA . LYS A 1 96 ? -15.452 0.144 40.359 1.00 91.00 96 LYS A CA 1
ATOM 758 C C . LY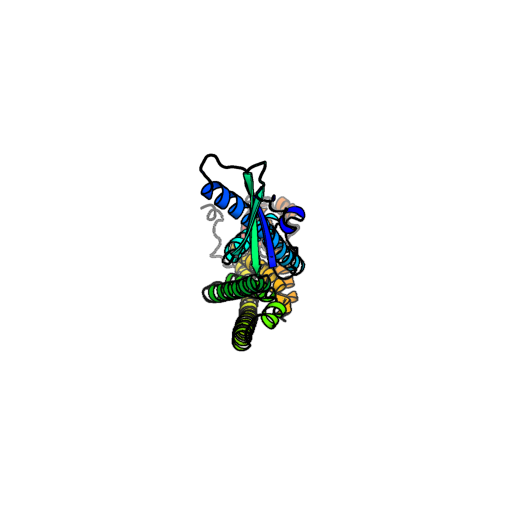S A 1 96 ? -15.358 0.211 41.877 1.00 91.00 96 LYS A C 1
ATOM 760 O O . LYS A 1 96 ? -16.325 -0.105 42.561 1.00 91.00 96 LYS A O 1
ATOM 765 N N . ALA A 1 97 ? -14.203 0.621 42.401 1.00 92.00 97 ALA A N 1
ATOM 766 C CA . ALA A 1 97 ? -13.961 0.666 43.838 1.00 92.00 97 ALA A CA 1
ATOM 767 C C . ALA A 1 97 ? -12.940 1.743 44.224 1.00 92.00 97 ALA A C 1
ATOM 769 O O . ALA A 1 97 ? -12.173 2.235 43.394 1.00 92.00 97 ALA A O 1
ATOM 770 N N . GLN A 1 98 ? -12.941 2.096 45.509 1.00 93.81 98 GLN A N 1
ATOM 771 C CA . GLN A 1 98 ? -11.908 2.909 46.144 1.00 93.81 98 GLN A CA 1
ATOM 772 C C . GLN A 1 98 ? -11.585 2.347 47.528 1.00 93.81 98 GLN A C 1
ATOM 774 O O . GLN A 1 98 ? -12.474 1.819 48.199 1.00 93.81 98 GLN A O 1
ATOM 779 N N . TRP A 1 99 ? -10.340 2.489 47.968 1.00 94.56 99 TRP A N 1
ATOM 780 C CA . TRP A 1 99 ? -9.918 2.129 49.318 1.00 94.56 99 TRP A CA 1
ATOM 781 C C . TRP A 1 99 ? -8.863 3.116 49.816 1.00 94.56 99 TRP A C 1
ATOM 783 O O . TRP A 1 99 ? -8.028 3.570 49.038 1.00 94.56 99 TRP A O 1
ATOM 793 N N . ILE A 1 100 ? -8.926 3.477 51.095 1.00 92.12 100 ILE A N 1
ATOM 794 C CA . ILE A 1 100 ? -7.992 4.415 51.721 1.00 92.12 100 ILE A CA 1
ATOM 795 C C . ILE A 1 100 ? -7.265 3.668 52.826 1.00 92.12 100 ILE A C 1
ATOM 797 O O . ILE A 1 100 ? -7.899 3.024 53.659 1.00 92.12 100 ILE A O 1
ATOM 801 N N . GLU A 1 101 ? -5.943 3.769 52.825 1.00 90.75 101 GLU A N 1
ATOM 802 C CA . GLU A 1 101 ? -5.112 3.236 53.892 1.00 90.75 101 GLU A CA 1
ATOM 803 C C . GLU A 1 101 ? -5.138 4.172 55.105 1.00 90.75 101 GLU A C 1
ATOM 805 O O . GLU A 1 101 ? -4.778 5.348 54.999 1.00 90.75 101 GLU A O 1
ATOM 810 N N . ASP A 1 102 ? -5.544 3.639 56.259 1.00 84.94 102 ASP A N 1
ATOM 811 C CA . ASP A 1 102 ? -5.754 4.411 57.491 1.00 84.94 102 ASP A CA 1
ATOM 812 C C . ASP A 1 102 ? -4.484 5.141 57.962 1.00 84.94 102 ASP A C 1
ATOM 814 O O . ASP A 1 102 ? -4.550 6.289 58.401 1.00 84.94 102 ASP A O 1
ATOM 818 N N . ASP A 1 103 ? -3.322 4.492 57.846 1.00 84.56 103 ASP A N 1
ATOM 819 C CA . ASP A 1 103 ? -2.078 4.973 58.454 1.00 84.56 103 ASP A CA 1
ATOM 820 C C . ASP A 1 103 ? -1.356 6.010 57.563 1.00 84.56 103 ASP A C 1
ATOM 822 O O . ASP A 1 103 ? -0.778 6.977 58.060 1.00 84.56 103 ASP A O 1
ATOM 826 N N . SER A 1 104 ? -1.412 5.850 56.235 1.00 86.56 104 SER A N 1
ATOM 827 C CA . SER A 1 104 ? -0.698 6.706 55.270 1.00 86.56 104 SER A CA 1
ATOM 828 C C . SER A 1 104 ? -1.600 7.729 54.561 1.00 86.56 104 SER A C 1
ATOM 830 O O . SER A 1 104 ? -1.109 8.601 53.838 1.00 86.56 104 SER A O 1
ATOM 832 N N . CYS A 1 105 ? -2.922 7.619 54.739 1.00 88.44 105 CYS A N 1
ATOM 833 C CA . CYS A 1 105 ? -3.936 8.287 53.919 1.00 88.44 105 CYS A CA 1
ATOM 834 C C . CYS A 1 105 ? -3.732 8.061 52.410 1.00 88.44 105 CYS A C 1
ATOM 836 O O . CYS A 1 105 ? -4.121 8.914 51.612 1.00 88.44 105 CYS A O 1
ATOM 838 N N . THR A 1 106 ? -3.095 6.962 52.001 1.00 91.94 106 THR A N 1
ATOM 839 C CA . THR A 1 106 ? -2.914 6.623 50.585 1.00 91.94 106 THR A CA 1
ATOM 840 C C . THR A 1 106 ? -4.235 6.122 50.013 1.00 91.94 106 THR A C 1
ATOM 842 O O . THR A 1 106 ? -4.884 5.255 50.597 1.00 91.94 106 THR A O 1
ATOM 845 N N . LEU A 1 107 ? -4.636 6.676 48.872 1.00 93.88 107 LEU A N 1
ATOM 846 C CA . LEU A 1 107 ? -5.864 6.332 48.172 1.00 93.88 107 LEU A CA 1
ATOM 847 C C . LEU A 1 107 ? -5.547 5.383 47.021 1.00 93.88 107 LEU A C 1
ATOM 849 O O . LEU A 1 107 ? -4.658 5.646 46.216 1.00 93.88 107 LEU A O 1
ATOM 853 N N . TRP A 1 108 ? -6.342 4.328 46.928 1.00 95.62 108 TRP A N 1
ATOM 854 C CA . TRP A 1 108 ? -6.323 3.345 45.860 1.00 95.62 108 TRP A CA 1
ATOM 855 C C . TRP A 1 108 ? -7.648 3.402 45.105 1.00 95.62 108 TRP A C 1
ATOM 857 O O . TRP A 1 108 ? -8.716 3.450 45.725 1.00 95.62 108 TRP A O 1
ATOM 867 N N . ILE A 1 109 ? -7.596 3.380 43.776 1.00 95.62 109 ILE A N 1
ATOM 868 C CA . ILE A 1 109 ? -8.775 3.352 42.906 1.00 95.62 109 ILE A CA 1
ATOM 869 C C . ILE A 1 109 ? -8.656 2.185 41.934 1.00 95.62 109 ILE A C 1
ATOM 871 O O . ILE A 1 109 ? -7.632 2.022 41.281 1.00 95.62 109 ILE A O 1
ATOM 875 N N . LEU A 1 110 ? -9.737 1.414 41.819 1.00 93.31 110 LEU A N 1
ATOM 876 C CA . LEU A 1 110 ? -9.910 0.401 40.785 1.00 93.31 110 LEU A CA 1
ATOM 877 C C . LEU A 1 110 ? -10.822 0.952 39.690 1.00 93.31 110 LEU A C 1
ATOM 879 O O . LEU A 1 110 ? -11.968 1.341 39.959 1.00 93.31 110 LEU A O 1
ATOM 883 N N . VAL A 1 111 ? -10.339 0.916 38.455 1.00 92.12 111 VAL A N 1
ATOM 884 C CA . VAL A 1 111 ? -11.134 1.157 37.252 1.00 92.12 111 VAL A CA 1
ATOM 885 C C . VAL A 1 111 ? -11.255 -0.120 36.436 1.00 92.12 111 VAL A C 1
ATOM 887 O O . VAL A 1 111 ? -10.373 -0.976 36.481 1.00 92.12 111 VAL A O 1
ATOM 890 N N . ALA A 1 112 ? -12.347 -0.240 35.685 1.00 88.69 112 ALA A N 1
ATOM 891 C CA . ALA A 1 112 ? -12.497 -1.324 34.729 1.00 88.69 112 ALA A CA 1
ATOM 892 C C . ALA A 1 112 ? -13.298 -0.920 33.489 1.00 88.69 112 ALA A C 1
ATOM 894 O O . ALA A 1 112 ? -14.169 -0.034 33.537 1.00 88.69 112 ALA A O 1
ATOM 895 N N . ALA A 1 113 ? -13.023 -1.629 32.399 1.00 84.75 113 ALA A N 1
ATOM 896 C CA . ALA A 1 113 ? -13.743 -1.570 31.138 1.00 84.75 113 ALA A CA 1
ATOM 897 C C . ALA A 1 113 ? -14.081 -2.987 30.649 1.00 84.75 113 ALA A C 1
ATOM 899 O O . ALA A 1 113 ? -13.260 -3.896 30.728 1.00 84.75 113 ALA A O 1
ATOM 900 N N . ASP A 1 114 ? -15.288 -3.164 30.113 1.00 80.50 114 ASP A N 1
ATOM 901 C CA . ASP A 1 114 ? -15.720 -4.422 29.491 1.00 80.50 114 ASP A CA 1
ATOM 902 C C . ASP A 1 114 ? -14.833 -4.733 28.275 1.00 80.50 114 ASP A C 1
ATOM 904 O O . ASP A 1 114 ? -14.796 -3.963 27.308 1.00 80.50 114 ASP A O 1
ATOM 908 N N . LYS A 1 115 ? -14.134 -5.872 28.322 1.00 76.88 115 LYS A N 1
ATOM 909 C CA . LYS A 1 115 ? -13.212 -6.303 27.270 1.00 76.88 115 LYS A CA 1
ATOM 910 C C . LYS A 1 115 ? -13.917 -6.460 25.925 1.00 76.88 115 LYS A C 1
ATOM 912 O O . LYS A 1 115 ? -13.441 -5.921 24.928 1.00 76.88 115 LYS A O 1
ATOM 917 N N . ALA A 1 116 ? -15.090 -7.089 25.901 1.00 74.75 116 ALA A N 1
ATOM 918 C CA . ALA A 1 116 ? -15.856 -7.279 24.674 1.00 74.75 116 ALA A CA 1
ATOM 919 C C . ALA A 1 116 ? -16.326 -5.935 24.099 1.00 74.75 116 ALA A C 1
ATOM 921 O O . ALA A 1 116 ? -16.377 -5.748 22.884 1.00 74.75 116 ALA A O 1
ATOM 922 N N . LYS A 1 117 ? -16.643 -4.953 24.953 1.00 76.69 117 LYS A N 1
ATOM 923 C CA . LYS A 1 117 ? -16.973 -3.594 24.498 1.00 76.69 117 LYS A CA 1
ATOM 924 C C . LYS A 1 117 ? -15.777 -2.904 23.836 1.00 76.69 117 LYS A C 1
ATOM 926 O O . LYS A 1 117 ? -15.960 -2.309 22.773 1.00 76.69 117 LYS A O 1
ATOM 931 N N . ILE A 1 118 ? -14.589 -2.996 24.433 1.00 74.56 118 ILE A N 1
ATOM 932 C CA . ILE A 1 118 ? -13.348 -2.430 23.880 1.00 74.56 118 ILE A CA 1
ATOM 933 C C . ILE A 1 118 ? -13.012 -3.078 22.536 1.00 74.56 118 ILE A C 1
ATOM 935 O O . ILE A 1 118 ? -12.808 -2.379 21.544 1.00 74.56 118 ILE A O 1
ATOM 939 N N . GLU A 1 119 ? -13.037 -4.405 22.464 1.00 73.56 119 GLU A N 1
ATOM 940 C CA . GLU A 1 119 ? -12.713 -5.126 21.236 1.00 73.56 119 GLU A CA 1
ATOM 941 C C . GLU A 1 119 ? -13.738 -4.851 20.112 1.00 73.56 119 GLU A C 1
ATOM 943 O O . GLU A 1 119 ? -13.358 -4.694 18.950 1.00 73.56 119 GLU A O 1
ATOM 948 N N . ARG A 1 120 ? -15.031 -4.671 20.438 1.00 74.50 120 ARG A N 1
ATOM 949 C CA . ARG A 1 120 ? -16.057 -4.217 19.473 1.00 74.50 120 ARG A CA 1
ATOM 950 C C . ARG A 1 120 ? -15.804 -2.800 18.964 1.00 74.50 120 ARG A C 1
ATOM 952 O O . ARG A 1 120 ? -15.954 -2.542 17.770 1.00 74.50 120 ARG A O 1
ATOM 959 N N . MET A 1 121 ? -15.450 -1.867 19.851 1.00 76.31 121 MET A N 1
ATOM 960 C CA . MET A 1 121 ? -15.109 -0.497 19.451 1.00 76.31 121 MET A CA 1
ATOM 961 C C . MET A 1 121 ? -13.893 -0.485 18.522 1.00 76.31 121 MET A C 1
ATOM 963 O O . MET A 1 121 ? -13.891 0.249 17.533 1.00 76.31 121 MET A O 1
ATOM 967 N N . PHE A 1 122 ? -12.909 -1.343 18.789 1.00 75.88 122 PHE A N 1
ATOM 968 C CA . PHE A 1 122 ? -11.741 -1.513 17.936 1.00 75.88 122 PHE A CA 1
ATOM 969 C C . PHE A 1 122 ? -12.109 -2.081 16.557 1.00 75.88 122 PHE A C 1
ATOM 971 O O . PHE A 1 122 ? -11.739 -1.502 15.537 1.00 75.88 122 PHE A O 1
ATOM 978 N N . ALA A 1 123 ? -12.917 -3.144 16.502 1.00 77.00 123 ALA A N 1
ATOM 979 C CA . ALA A 1 123 ? -13.404 -3.717 15.246 1.00 77.00 123 ALA A CA 1
ATOM 980 C C . ALA A 1 123 ? -14.204 -2.704 14.405 1.00 77.00 123 ALA A C 1
ATOM 982 O O . ALA A 1 123 ? -14.000 -2.602 13.194 1.00 77.00 123 ALA A O 1
ATOM 983 N N . LYS A 1 124 ? -15.073 -1.905 15.044 1.00 79.19 124 LYS A N 1
ATOM 984 C CA . LYS A 1 124 ? -15.791 -0.807 14.379 1.00 79.19 124 LYS A CA 1
ATOM 985 C C . LYS A 1 124 ? -14.817 0.206 13.779 1.00 79.19 124 LYS A C 1
ATOM 987 O O . LYS A 1 124 ? -14.968 0.578 12.622 1.00 79.19 124 LYS A O 1
ATOM 992 N N . HIS A 1 125 ? -13.824 0.629 14.553 1.00 80.00 125 HIS A N 1
ATOM 993 C CA . HIS A 1 125 ? -12.851 1.614 14.105 1.00 80.00 125 HIS A CA 1
ATOM 994 C C . HIS A 1 125 ? -12.011 1.118 12.917 1.00 80.00 125 HIS A C 1
ATOM 996 O O . HIS A 1 125 ? -11.760 1.869 11.978 1.00 80.00 125 HIS A O 1
ATOM 1002 N N . LEU A 1 126 ? -11.626 -0.162 12.910 1.00 80.06 126 LEU A N 1
ATOM 1003 C CA . LEU A 1 126 ? -10.950 -0.782 11.767 1.00 80.06 126 LEU A CA 1
ATOM 1004 C C . LEU A 1 126 ? -11.816 -0.762 10.501 1.00 80.06 126 LEU A C 1
ATOM 1006 O O . LEU A 1 126 ? -11.299 -0.492 9.419 1.00 80.06 126 LEU A O 1
ATOM 1010 N N . LEU A 1 127 ? -13.122 -1.017 10.629 1.00 85.12 127 LEU A N 1
ATOM 1011 C CA . LEU A 1 127 ? -14.058 -0.918 9.506 1.00 85.12 127 LEU A CA 1
ATOM 1012 C C . LEU A 1 127 ? -14.199 0.518 8.998 1.00 85.12 127 LEU A C 1
ATOM 1014 O O . LEU A 1 127 ? -14.166 0.719 7.787 1.00 85.12 127 LEU A O 1
ATOM 1018 N N . ASP A 1 128 ? -14.321 1.493 9.903 1.00 84.88 128 ASP A N 1
ATOM 1019 C CA . ASP A 1 128 ? -14.395 2.915 9.549 1.00 84.88 128 ASP A CA 1
ATOM 1020 C C . ASP A 1 128 ? -13.135 3.338 8.769 1.00 84.88 128 ASP A C 1
ATOM 1022 O O . ASP A 1 128 ? -13.242 3.835 7.652 1.00 84.88 128 ASP A O 1
ATOM 1026 N N . ASN A 1 129 ? -11.941 3.004 9.270 1.00 84.50 129 ASN A N 1
ATOM 1027 C CA . ASN A 1 129 ? -10.680 3.309 8.586 1.00 84.50 129 ASN A CA 1
ATOM 1028 C C . ASN A 1 129 ? -10.558 2.611 7.222 1.00 84.50 129 ASN A C 1
ATOM 1030 O O . ASN A 1 129 ? -10.070 3.200 6.260 1.00 84.50 129 ASN A O 1
ATOM 1034 N N . ALA A 1 130 ? -10.968 1.341 7.123 1.00 88.44 130 ALA A N 1
ATOM 1035 C CA . ALA A 1 130 ? -10.934 0.614 5.856 1.00 88.44 130 ALA A CA 1
ATOM 1036 C C . ALA A 1 130 ? -11.853 1.265 4.810 1.00 88.44 130 ALA A C 1
ATOM 1038 O O . ALA A 1 130 ? -11.481 1.369 3.640 1.00 88.44 130 ALA A O 1
ATOM 1039 N N . GLU A 1 131 ? -13.030 1.726 5.231 1.00 90.94 131 GLU A N 1
ATOM 1040 C CA . GLU A 1 131 ? -13.960 2.451 4.372 1.00 90.94 131 GLU A CA 1
ATOM 1041 C C . GLU A 1 131 ? -13.423 3.834 3.982 1.00 90.94 131 GLU A C 1
ATOM 1043 O O . GLU A 1 131 ? -13.513 4.207 2.814 1.00 90.94 131 GLU A O 1
ATOM 1048 N N . ASP A 1 132 ? -12.780 4.554 4.900 1.00 89.75 132 ASP A N 1
ATOM 1049 C CA . ASP A 1 132 ? -12.143 5.840 4.608 1.00 89.75 132 ASP A CA 1
ATOM 1050 C C . ASP A 1 132 ? -11.004 5.696 3.593 1.00 89.75 132 ASP A C 1
ATOM 1052 O O . ASP A 1 132 ? -10.915 6.487 2.650 1.00 89.75 132 ASP A O 1
ATOM 1056 N N . TYR A 1 133 ? -10.167 4.658 3.716 1.00 91.19 133 TYR A N 1
ATOM 1057 C CA . TYR A 1 133 ? -9.147 4.348 2.711 1.00 91.19 133 TYR A CA 1
ATOM 1058 C C . TYR A 1 133 ? -9.769 4.015 1.353 1.00 91.19 133 TYR A C 1
ATOM 1060 O O . TYR A 1 133 ? -9.294 4.505 0.328 1.00 91.19 133 TYR A O 1
ATOM 1068 N N . TYR A 1 134 ? -10.848 3.229 1.336 1.00 93.69 134 TYR A N 1
ATOM 1069 C CA . TYR A 1 134 ? -11.579 2.917 0.110 1.00 93.69 134 TYR A CA 1
ATOM 1070 C C . TYR A 1 134 ? -12.159 4.182 -0.546 1.00 93.69 134 TYR A C 1
ATOM 1072 O O . TYR A 1 134 ? -11.920 4.429 -1.727 1.00 93.69 134 TYR A O 1
ATOM 1080 N N . ASN A 1 135 ? -12.854 5.028 0.214 1.00 93.00 135 ASN A N 1
ATOM 1081 C CA . ASN A 1 135 ? -13.444 6.270 -0.288 1.00 93.00 135 ASN A CA 1
ATOM 1082 C C . ASN A 1 135 ? -12.369 7.255 -0.768 1.00 93.00 135 ASN A C 1
ATOM 1084 O O . ASN A 1 135 ? -12.506 7.858 -1.831 1.00 93.00 135 ASN A O 1
ATOM 1088 N N . SER A 1 136 ? -11.256 7.354 -0.040 1.00 91.12 136 SER A N 1
ATOM 1089 C CA . SER A 1 136 ? -10.097 8.164 -0.431 1.00 91.12 136 SER A CA 1
ATOM 1090 C C . SER A 1 136 ? -9.418 7.650 -1.703 1.00 91.12 136 SER A C 1
ATOM 1092 O O . SER A 1 136 ? -8.771 8.425 -2.409 1.00 91.12 136 SER A O 1
ATOM 1094 N N . ALA A 1 137 ? -9.521 6.351 -1.999 1.00 92.94 137 ALA A N 1
ATOM 1095 C CA . ALA A 1 137 ? -9.057 5.790 -3.262 1.00 92.94 137 ALA A CA 1
ATOM 1096 C C . ALA A 1 137 ? -9.961 6.221 -4.420 1.00 92.94 137 ALA A C 1
ATOM 1098 O O . ALA A 1 137 ? -9.465 6.593 -5.479 1.00 92.94 137 ALA A O 1
ATOM 1099 N N . LEU A 1 138 ? -11.283 6.222 -4.220 1.00 90.62 138 LEU A N 1
ATOM 1100 C CA . LEU A 1 138 ? -12.239 6.655 -5.246 1.00 90.62 138 LEU A CA 1
ATOM 1101 C C . LEU A 1 138 ? -12.069 8.125 -5.641 1.00 90.62 138 LEU A C 1
ATOM 1103 O O . LEU A 1 138 ? -12.375 8.478 -6.775 1.00 90.62 138 LEU A O 1
ATOM 1107 N N . GLN A 1 139 ? -11.566 8.949 -4.724 1.00 92.12 139 GLN A N 1
ATOM 1108 C CA . GLN A 1 139 ? -11.271 10.365 -4.951 1.00 92.12 139 GLN A CA 1
ATOM 1109 C C . GLN A 1 139 ? -9.898 10.619 -5.592 1.00 92.12 139 GLN A C 1
ATOM 1111 O O . GLN A 1 139 ? -9.596 11.763 -5.910 1.00 92.12 139 GLN A O 1
ATOM 1116 N N . SER A 1 140 ? -9.047 9.597 -5.744 1.00 89.44 140 SER A N 1
ATOM 1117 C CA . SER A 1 140 ? -7.740 9.765 -6.385 1.00 89.44 140 SER A CA 1
ATOM 1118 C C . SER A 1 140 ? -7.849 9.616 -7.903 1.00 89.44 140 SER A C 1
ATOM 1120 O O . SER A 1 140 ? -8.393 8.626 -8.412 1.00 89.44 140 SER A O 1
ATOM 1122 N N . ASP A 1 141 ? -7.268 10.590 -8.604 1.00 88.56 141 ASP A N 1
ATOM 1123 C CA . ASP A 1 141 ? -7.106 10.606 -10.061 1.00 88.56 141 ASP A CA 1
ATOM 1124 C C . ASP A 1 141 ? -5.861 9.828 -10.525 1.00 88.56 141 ASP A C 1
ATOM 1126 O O . ASP A 1 141 ? -5.671 9.604 -11.718 1.00 88.56 141 ASP A O 1
ATOM 1130 N N . ASN A 1 142 ? -4.994 9.415 -9.595 1.00 88.19 142 ASN A N 1
ATOM 1131 C CA . ASN A 1 142 ? -3.794 8.643 -9.888 1.00 88.19 142 ASN A CA 1
ATOM 1132 C C . ASN A 1 142 ? -4.044 7.164 -9.583 1.00 88.19 142 ASN A C 1
ATOM 1134 O O . ASN A 1 142 ? -4.187 6.779 -8.423 1.00 88.19 142 ASN A O 1
ATOM 1138 N N . ASP A 1 143 ? -4.034 6.313 -10.610 1.00 85.44 143 ASP A N 1
ATOM 1139 C CA . ASP A 1 143 ? -4.301 4.878 -10.443 1.00 85.44 143 ASP A CA 1
ATOM 1140 C C . ASP A 1 143 ? -3.332 4.192 -9.482 1.00 85.44 143 ASP A C 1
ATOM 1142 O O . ASP A 1 143 ? -3.708 3.271 -8.759 1.00 85.44 143 ASP A O 1
ATOM 1146 N N . GLY A 1 144 ? -2.087 4.659 -9.440 1.00 83.44 144 GLY A N 1
ATOM 1147 C CA . GLY A 1 144 ? -1.086 4.173 -8.513 1.00 83.44 144 GLY A CA 1
ATOM 1148 C C . GLY A 1 144 ? -1.446 4.442 -7.056 1.00 83.44 144 GLY A C 1
ATOM 1149 O O . GLY A 1 144 ? -1.459 3.524 -6.238 1.00 83.44 144 GLY A O 1
ATOM 1150 N N . GLU A 1 145 ? -1.776 5.691 -6.736 1.00 87.62 145 GLU A N 1
ATOM 1151 C CA . GLU A 1 145 ? -2.215 6.087 -5.393 1.00 87.62 145 GLU A CA 1
ATOM 1152 C C . GLU A 1 145 ? -3.541 5.407 -5.020 1.00 87.62 145 GLU A C 1
ATOM 1154 O O . GLU A 1 145 ? -3.719 4.925 -3.899 1.00 87.62 145 GLU A O 1
ATOM 1159 N N . LYS A 1 146 ? -4.468 5.318 -5.976 1.00 91.38 146 LYS A N 1
ATOM 1160 C CA . LYS A 1 146 ? -5.740 4.614 -5.832 1.00 91.38 146 LYS A CA 1
ATOM 1161 C C . LYS A 1 146 ? -5.523 3.160 -5.437 1.00 91.38 146 LYS A C 1
ATOM 1163 O O . LYS A 1 146 ? -6.109 2.697 -4.462 1.00 91.38 146 LYS A O 1
ATOM 1168 N N . VAL A 1 147 ? -4.644 2.451 -6.138 1.00 88.88 147 VAL A N 1
ATOM 1169 C CA . VAL A 1 147 ? -4.313 1.058 -5.833 1.00 88.88 147 VAL A CA 1
ATOM 1170 C C . VAL A 1 147 ? -3.644 0.907 -4.464 1.00 88.88 147 VAL A C 1
ATOM 1172 O O . VAL A 1 147 ? -4.015 -0.005 -3.723 1.00 88.88 147 VAL A O 1
ATOM 1175 N N . ASP A 1 148 ? -2.747 1.814 -4.072 1.00 86.25 148 ASP A N 1
ATOM 1176 C CA . ASP A 1 148 ? -2.135 1.788 -2.735 1.00 86.25 148 ASP A CA 1
ATOM 1177 C C . ASP A 1 148 ? -3.183 1.949 -1.628 1.00 86.25 148 ASP A C 1
ATOM 1179 O O . ASP A 1 148 ? -3.208 1.181 -0.663 1.00 86.25 148 ASP A O 1
ATOM 1183 N N . LYS A 1 149 ? -4.099 2.912 -1.783 1.00 89.69 149 LYS A N 1
ATOM 1184 C CA . LYS A 1 149 ? -5.194 3.149 -0.833 1.00 89.69 149 LYS A CA 1
ATOM 1185 C C . LYS A 1 149 ? -6.161 1.966 -0.764 1.00 89.69 149 LYS A C 1
ATOM 1187 O O . LYS A 1 149 ? -6.571 1.575 0.327 1.00 89.69 149 LYS A O 1
ATOM 1192 N N . LEU A 1 150 ? -6.482 1.336 -1.895 1.00 91.00 150 LEU A N 1
ATOM 1193 C CA . LEU A 1 150 ? -7.293 0.114 -1.905 1.00 91.00 150 LEU A CA 1
ATOM 1194 C C . LEU A 1 150 ? -6.573 -1.051 -1.211 1.00 91.00 150 LEU A C 1
ATOM 1196 O O . LEU A 1 150 ? -7.197 -1.800 -0.458 1.00 91.00 150 LEU A O 1
ATOM 1200 N N . ASN A 1 151 ? -5.260 -1.190 -1.410 1.00 86.56 151 ASN A N 1
ATOM 1201 C CA . ASN A 1 151 ? -4.456 -2.185 -0.705 1.00 86.56 151 ASN A CA 1
ATOM 1202 C C . ASN A 1 151 ? -4.473 -1.920 0.810 1.00 86.56 151 ASN A C 1
ATOM 1204 O O . ASN A 1 151 ? -4.672 -2.849 1.590 1.00 86.56 151 ASN A O 1
ATOM 1208 N N . LEU A 1 152 ? -4.362 -0.658 1.244 1.00 85.81 152 LEU A N 1
ATOM 1209 C CA . LEU A 1 152 ? -4.506 -0.268 2.653 1.00 85.81 152 LEU A CA 1
ATOM 1210 C C . LEU A 1 152 ? -5.893 -0.599 3.218 1.00 85.81 152 LEU A C 1
ATOM 1212 O O . LEU A 1 152 ? -5.976 -1.112 4.338 1.00 85.81 152 LEU A O 1
ATOM 1216 N N . ALA A 1 153 ? -6.964 -0.380 2.452 1.00 89.56 153 ALA A N 1
ATOM 1217 C CA . ALA A 1 153 ? -8.321 -0.763 2.842 1.00 89.56 153 ALA A CA 1
ATOM 1218 C C . ALA A 1 153 ? -8.421 -2.279 3.085 1.00 89.56 153 ALA A C 1
ATOM 1220 O O . ALA A 1 153 ? -8.879 -2.711 4.143 1.00 89.56 153 ALA A O 1
ATOM 1221 N N . ILE A 1 154 ? -7.902 -3.097 2.162 1.00 85.94 154 ILE A N 1
ATOM 1222 C CA . ILE A 1 154 ? -7.890 -4.562 2.292 1.00 85.94 154 ILE A CA 1
ATOM 1223 C C . ILE A 1 154 ? -6.999 -5.042 3.441 1.00 85.94 154 ILE A C 1
ATOM 1225 O O . ILE A 1 154 ? -7.364 -5.960 4.176 1.00 85.94 154 ILE A O 1
ATOM 1229 N N . LYS A 1 155 ? -5.824 -4.441 3.619 1.00 80.69 155 LYS A N 1
ATOM 1230 C CA . LYS A 1 155 ? -4.938 -4.769 4.741 1.00 80.69 155 LYS A CA 1
ATOM 1231 C C . LYS A 1 155 ? -5.616 -4.443 6.074 1.00 80.69 155 LYS A C 1
ATOM 1233 O O . LYS A 1 155 ? -5.537 -5.246 6.993 1.00 80.69 155 LYS A O 1
ATOM 1238 N N . THR A 1 156 ? -6.320 -3.315 6.163 1.00 80.81 156 THR A N 1
ATOM 1239 C CA . THR A 1 156 ? -7.024 -2.883 7.381 1.00 80.81 156 THR A CA 1
ATOM 1240 C C . THR A 1 156 ? -8.236 -3.761 7.676 1.00 80.81 156 THR A C 1
ATOM 1242 O O . THR A 1 156 ? -8.423 -4.186 8.813 1.00 80.81 156 THR A O 1
ATOM 1245 N N . ILE A 1 157 ? -9.031 -4.106 6.659 1.00 82.44 157 ILE A N 1
ATOM 1246 C CA . ILE A 1 157 ? -10.257 -4.876 6.869 1.00 82.44 157 ILE A CA 1
ATOM 1247 C C . ILE A 1 157 ? -9.977 -6.309 7.335 1.00 82.44 157 ILE A C 1
ATOM 1249 O O . ILE A 1 157 ? -10.717 -6.843 8.152 1.00 82.44 157 ILE A O 1
ATOM 1253 N N . LYS A 1 158 ? -8.864 -6.917 6.903 1.00 79.19 158 LYS A N 1
ATOM 1254 C CA . LYS A 1 158 ? -8.436 -8.256 7.350 1.00 79.19 158 LYS A CA 1
ATOM 1255 C C . LYS A 1 158 ? -8.125 -8.357 8.847 1.00 79.19 158 LYS A C 1
ATOM 1257 O O . LYS A 1 158 ? -8.008 -9.465 9.354 1.00 79.19 158 LYS A O 1
ATOM 1262 N N . LEU A 1 159 ? -8.003 -7.229 9.542 1.00 74.12 159 LEU A N 1
ATOM 1263 C CA . LEU A 1 159 ? -7.723 -7.167 10.981 1.00 74.12 159 LEU A CA 1
ATOM 1264 C C . LEU A 1 159 ? -8.972 -7.234 11.840 1.00 74.12 159 LEU A C 1
ATOM 1266 O O . LEU A 1 159 ? -8.881 -7.363 13.059 1.00 74.12 159 LEU A O 1
ATOM 1270 N N . VAL A 1 160 ? -10.139 -7.089 11.220 1.00 76.44 160 VAL A N 1
ATOM 1271 C CA . VAL A 1 160 ? -11.407 -7.176 11.924 1.00 76.44 160 VAL A CA 1
ATOM 1272 C C . VAL A 1 160 ? -11.570 -8.616 12.404 1.00 76.44 160 VAL A C 1
ATOM 1274 O O . VAL A 1 160 ? -11.802 -9.525 11.609 1.00 76.44 160 VAL A O 1
ATOM 1277 N N . ASN A 1 161 ? -11.437 -8.825 13.713 1.00 70.44 161 ASN A N 1
ATOM 1278 C CA . ASN A 1 161 ? -11.702 -10.115 14.331 1.00 70.44 161 ASN A CA 1
ATOM 1279 C C . ASN A 1 161 ? -13.222 -10.324 14.439 1.00 70.44 161 ASN A C 1
ATOM 1281 O O . ASN A 1 161 ? -13.889 -9.725 15.286 1.00 70.44 161 ASN A O 1
ATOM 1285 N N . PHE A 1 162 ? -13.768 -11.166 13.561 1.00 66.31 162 PHE A N 1
ATOM 1286 C CA . PHE A 1 162 ? -15.205 -11.439 13.503 1.00 66.31 162 PHE A CA 1
ATOM 1287 C C . PHE A 1 162 ? -15.729 -12.260 14.674 1.00 66.31 162 PHE A C 1
ATOM 1289 O O . PHE A 1 162 ? -16.883 -12.073 15.060 1.00 66.31 162 PHE A O 1
ATOM 1296 N N . ASP A 1 163 ? -14.898 -13.094 15.295 1.00 65.88 163 ASP A N 1
ATOM 1297 C CA . ASP A 1 163 ? -15.321 -13.928 16.423 1.00 65.88 163 ASP A CA 1
ATOM 1298 C C . ASP A 1 163 ? -15.749 -13.052 17.616 1.00 65.88 163 ASP A C 1
ATOM 1300 O O . ASP A 1 163 ? -16.739 -13.319 18.301 1.00 65.88 163 ASP A O 1
ATOM 1304 N N . ILE A 1 164 ? -15.087 -11.908 17.790 1.00 63.94 164 ILE A N 1
ATOM 1305 C CA . ILE A 1 164 ? -15.433 -10.893 18.795 1.00 63.94 164 ILE A CA 1
ATOM 1306 C C . ILE A 1 164 ? -16.774 -10.211 18.470 1.00 63.94 164 ILE A C 1
ATOM 1308 O O . ILE A 1 164 ? -17.550 -9.877 19.368 1.00 63.94 164 ILE A O 1
ATOM 1312 N N . LEU A 1 165 ? -17.085 -10.018 17.185 1.00 60.91 165 LEU A N 1
ATOM 1313 C CA . LEU A 1 165 ? -18.362 -9.442 16.757 1.00 60.91 165 LEU A CA 1
ATOM 1314 C C . LEU A 1 165 ? -19.527 -10.428 16.959 1.00 60.91 165 LEU A C 1
ATOM 1316 O O . LEU A 1 165 ? -20.615 -9.993 17.334 1.00 60.91 165 LEU A O 1
ATOM 1320 N N . THR A 1 166 ? -19.304 -11.735 16.766 1.00 59.31 166 THR A N 1
ATOM 1321 C CA . THR A 1 166 ? -20.349 -12.773 16.912 1.00 59.31 166 THR A CA 1
ATOM 1322 C C . THR A 1 166 ? -20.831 -12.979 18.350 1.00 59.31 166 THR A C 1
ATOM 1324 O O . THR A 1 166 ? -22.000 -13.279 18.567 1.00 59.31 166 THR A O 1
ATOM 1327 N N . SER A 1 167 ? -19.960 -12.797 19.344 1.00 58.88 167 SER A N 1
ATOM 1328 C CA . SER A 1 167 ? -20.248 -13.118 20.752 1.00 58.88 167 SER A CA 1
ATOM 1329 C C . SER A 1 167 ? -20.848 -11.960 21.557 1.00 58.88 167 SER A C 1
ATOM 1331 O O . SER A 1 167 ? -21.268 -12.148 22.698 1.00 58.88 167 SER A O 1
ATOM 1333 N N . GLY A 1 168 ? -20.896 -10.753 20.985 1.00 58.03 168 GLY A N 1
ATOM 1334 C CA . GLY A 1 168 ? -21.158 -9.530 21.744 1.00 58.03 168 GLY A CA 1
ATOM 1335 C C . GLY A 1 168 ? -22.157 -8.547 21.134 1.00 58.03 168 GLY A C 1
ATOM 1336 O O . GLY A 1 168 ? -22.386 -7.484 21.712 1.00 58.03 168 GLY A O 1
ATOM 1337 N N . LEU A 1 169 ? -22.722 -8.856 19.970 1.00 61.66 169 LEU A N 1
ATOM 1338 C CA . LEU A 1 169 ? -23.708 -8.019 19.291 1.00 61.66 169 LEU A CA 1
ATOM 1339 C C . LEU A 1 169 ? -25.071 -8.708 19.258 1.00 61.66 169 LEU A C 1
ATOM 1341 O O . LEU A 1 169 ? -25.172 -9.931 19.269 1.00 61.66 169 LEU A O 1
ATOM 1345 N N . SER A 1 170 ? -26.134 -7.906 19.176 1.00 68.94 170 SER A N 1
ATOM 1346 C CA . SER A 1 170 ? -27.427 -8.427 18.733 1.00 68.94 170 SER A CA 1
ATOM 1347 C C . SER A 1 170 ? -27.315 -8.922 17.289 1.00 68.94 170 SER A C 1
ATOM 1349 O O . SER A 1 170 ? -26.455 -8.446 16.544 1.00 68.94 170 SER A O 1
ATOM 1351 N N . GLN A 1 171 ? -28.218 -9.811 16.867 1.00 72.81 171 GLN A N 1
ATOM 1352 C CA . GLN A 1 171 ? -28.255 -10.313 15.487 1.00 72.81 171 GLN A CA 1
ATOM 1353 C C . GLN A 1 171 ? -28.228 -9.167 14.461 1.00 72.81 171 GLN A C 1
ATOM 1355 O O . GLN A 1 171 ? -27.376 -9.144 13.582 1.00 72.81 171 GLN A O 1
ATOM 1360 N N . ASN A 1 172 ? -29.060 -8.139 14.660 1.00 70.69 172 ASN A N 1
ATOM 1361 C CA . ASN A 1 172 ? -29.095 -6.961 13.787 1.00 70.69 172 ASN A CA 1
ATOM 1362 C C . ASN A 1 172 ? -27.759 -6.194 13.756 1.00 70.69 172 ASN A C 1
ATOM 1364 O O . ASN A 1 172 ? -27.374 -5.656 12.721 1.00 70.69 172 ASN A O 1
ATOM 1368 N N . GLY A 1 173 ? -27.053 -6.115 14.889 1.00 68.25 173 GLY A N 1
ATOM 1369 C CA . GLY A 1 173 ? -25.734 -5.489 14.956 1.00 68.25 173 GLY A CA 1
ATOM 1370 C C . GLY A 1 173 ? -24.680 -6.309 14.216 1.00 68.25 173 GLY A C 1
ATOM 1371 O O . GLY A 1 173 ? -23.888 -5.750 13.459 1.00 68.25 173 GLY A O 1
ATOM 1372 N N . PHE A 1 174 ? -24.693 -7.630 14.397 1.00 75.25 174 PHE A N 1
ATOM 1373 C CA . PHE A 1 174 ? -23.811 -8.540 13.674 1.00 75.25 174 PHE A CA 1
ATOM 1374 C C . PHE A 1 174 ? -24.044 -8.461 12.159 1.00 75.25 174 PHE A C 1
ATOM 1376 O O . PHE A 1 174 ? -23.092 -8.238 11.409 1.00 75.25 174 PHE A O 1
ATOM 1383 N N . ASP A 1 175 ? -25.301 -8.545 11.718 1.00 77.75 175 ASP A N 1
ATOM 1384 C CA . ASP A 1 175 ? -25.680 -8.478 10.304 1.00 77.75 175 ASP A CA 1
ATOM 1385 C C . ASP A 1 175 ? -25.234 -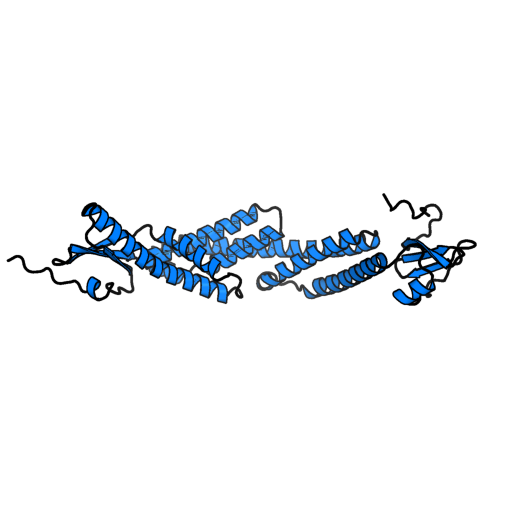7.156 9.668 1.00 77.75 175 ASP A C 1
ATOM 1387 O O . ASP A 1 175 ? -24.706 -7.146 8.552 1.00 77.75 175 ASP A O 1
ATOM 1391 N N . PHE A 1 176 ? -25.366 -6.041 10.396 1.00 81.62 176 PHE A N 1
ATOM 1392 C CA . PHE A 1 176 ? -24.894 -4.730 9.955 1.00 81.62 176 PHE A CA 1
ATOM 1393 C C . PHE A 1 176 ? -23.374 -4.705 9.720 1.00 81.62 176 PHE A C 1
ATOM 1395 O O . PHE A 1 176 ? -22.924 -4.333 8.633 1.00 81.62 176 PHE A O 1
ATOM 1402 N N . TYR A 1 177 ? -22.567 -5.117 10.705 1.00 77.12 177 TYR A N 1
ATOM 1403 C CA . TYR A 1 177 ? -21.103 -5.067 10.585 1.00 77.12 177 TYR A CA 1
ATOM 1404 C C . TYR A 1 177 ? -20.550 -6.102 9.602 1.00 77.12 177 TYR A C 1
ATOM 1406 O O . TYR A 1 177 ? -19.621 -5.792 8.855 1.00 77.12 177 TYR A O 1
ATOM 1414 N N . SER A 1 178 ? -21.146 -7.294 9.551 1.00 81.12 178 SER A N 1
ATOM 1415 C CA . SER A 1 178 ? -20.811 -8.336 8.577 1.00 81.12 178 SER A CA 1
ATOM 1416 C C . SER A 1 178 ? -21.079 -7.866 7.146 1.00 81.12 178 SER A C 1
ATOM 1418 O O . SER A 1 178 ? -20.189 -7.909 6.294 1.00 81.12 178 SER A O 1
ATOM 1420 N N . SER A 1 179 ? -22.261 -7.295 6.893 1.00 84.69 179 SER A N 1
ATOM 1421 C CA . SER A 1 179 ? -22.611 -6.754 5.573 1.00 84.69 179 SER A CA 1
ATOM 1422 C C . SER A 1 179 ? -21.676 -5.620 5.157 1.00 84.69 179 SER A C 1
ATOM 1424 O O . SER A 1 179 ? -21.231 -5.561 4.009 1.00 84.69 179 SER A O 1
ATOM 1426 N N . ARG A 1 180 ? -21.328 -4.730 6.095 1.00 85.38 180 ARG A N 1
ATOM 1427 C CA . ARG A 1 180 ? -20.403 -3.619 5.839 1.00 85.38 180 ARG A CA 1
ATOM 1428 C C . ARG A 1 180 ? -18.994 -4.119 5.512 1.00 85.38 180 ARG A C 1
ATOM 1430 O O . ARG A 1 180 ? -18.388 -3.630 4.563 1.00 85.38 180 ARG A O 1
ATOM 1437 N N . TYR A 1 181 ? -18.508 -5.131 6.227 1.00 86.25 181 TYR A N 1
ATOM 1438 C CA . TYR A 1 181 ? -17.225 -5.767 5.939 1.00 86.25 181 TYR A CA 1
ATOM 1439 C C . TYR A 1 181 ? -17.171 -6.385 4.546 1.00 86.25 181 TYR A C 1
ATOM 1441 O O . TYR A 1 181 ? -16.256 -6.091 3.779 1.00 86.25 181 TYR A O 1
ATOM 1449 N N . ILE A 1 182 ? -18.166 -7.214 4.213 1.00 85.75 182 ILE A N 1
ATOM 1450 C CA . ILE A 1 182 ? -18.254 -7.878 2.908 1.00 85.75 182 ILE A CA 1
ATOM 1451 C C . ILE A 1 182 ? -18.285 -6.819 1.803 1.00 85.75 182 ILE A C 1
ATOM 1453 O O . ILE A 1 182 ? -17.513 -6.897 0.851 1.00 85.75 182 ILE A O 1
ATOM 1457 N N . SER A 1 183 ? -19.105 -5.779 1.981 1.00 90.75 183 SER A N 1
ATOM 1458 C CA . SER A 1 183 ? -19.228 -4.659 1.046 1.00 90.75 183 SER A CA 1
ATOM 1459 C C . SER A 1 183 ? -17.891 -3.959 0.791 1.00 90.75 183 SER A C 1
ATOM 1461 O O . SER A 1 183 ? -17.485 -3.841 -0.364 1.00 90.75 183 SER A O 1
ATOM 1463 N N . VAL A 1 184 ? -17.175 -3.522 1.835 1.00 90.06 184 VAL A N 1
ATOM 1464 C CA . VAL A 1 184 ? -15.888 -2.823 1.663 1.00 90.06 184 VAL A CA 1
ATOM 1465 C C . VAL A 1 184 ? -14.835 -3.757 1.064 1.00 90.06 184 VAL A C 1
ATOM 1467 O O . VAL A 1 184 ? -14.128 -3.359 0.139 1.00 90.06 184 VAL A O 1
ATOM 1470 N N . ARG A 1 185 ? -14.760 -5.013 1.526 1.00 89.56 185 ARG A N 1
ATOM 1471 C CA . ARG A 1 185 ? -13.818 -6.017 1.012 1.00 89.56 185 ARG A CA 1
ATOM 1472 C C . ARG A 1 185 ? -14.022 -6.254 -0.482 1.00 89.56 185 ARG A C 1
ATOM 1474 O O . ARG A 1 185 ? -13.073 -6.129 -1.251 1.00 89.56 185 ARG A O 1
ATOM 1481 N N . ASP A 1 186 ? -15.242 -6.580 -0.891 1.00 90.94 186 ASP A N 1
ATOM 1482 C CA . ASP A 1 186 ? -15.533 -6.967 -2.272 1.00 90.94 186 ASP A CA 1
ATOM 1483 C C . ASP A 1 186 ? -15.387 -5.766 -3.208 1.00 90.94 186 ASP A C 1
ATOM 1485 O O . ASP A 1 186 ? -14.786 -5.878 -4.277 1.00 90.94 186 ASP A O 1
ATOM 1489 N N . LYS A 1 187 ? -15.839 -4.579 -2.781 1.00 93.31 187 LYS A N 1
ATOM 1490 C CA . LYS A 1 187 ? -15.622 -3.339 -3.535 1.00 93.31 187 LYS A CA 1
ATOM 1491 C C . LYS A 1 187 ? -14.141 -3.030 -3.710 1.00 93.31 187 LYS A C 1
ATOM 1493 O O . LYS A 1 187 ? -13.735 -2.673 -4.817 1.00 93.31 187 LYS A O 1
ATOM 1498 N N . ALA A 1 188 ? -13.337 -3.158 -2.656 1.00 91.25 188 ALA A N 1
ATOM 1499 C CA . ALA A 1 188 ? -11.913 -2.874 -2.735 1.00 91.25 188 ALA A CA 1
ATOM 1500 C C . ALA A 1 188 ? -11.174 -3.900 -3.609 1.00 91.25 188 ALA A C 1
ATOM 1502 O O . ALA A 1 188 ? -10.404 -3.486 -4.470 1.00 91.25 188 ALA A O 1
ATOM 1503 N N . ILE A 1 189 ? -11.468 -5.202 -3.493 1.00 89.38 189 ILE A N 1
ATOM 1504 C CA . ILE A 1 189 ? -10.896 -6.241 -4.373 1.00 89.38 189 ILE A CA 1
ATOM 1505 C C . ILE A 1 189 ? -11.263 -5.980 -5.838 1.00 89.38 189 ILE A C 1
ATOM 1507 O O . ILE A 1 189 ? -10.384 -5.966 -6.696 1.00 89.38 189 ILE A O 1
ATOM 1511 N N . ASN A 1 190 ? -12.538 -5.711 -6.129 1.00 90.25 190 ASN A N 1
ATOM 1512 C CA . ASN A 1 190 ? -12.992 -5.451 -7.496 1.00 90.25 190 ASN A CA 1
ATOM 1513 C C . ASN A 1 190 ? -12.314 -4.219 -8.105 1.00 90.25 190 ASN A C 1
ATOM 1515 O O . ASN A 1 190 ? -11.913 -4.242 -9.268 1.00 90.25 190 ASN A O 1
ATOM 1519 N N . ASN A 1 191 ? -12.126 -3.161 -7.313 1.00 91.88 191 ASN A N 1
ATOM 1520 C CA . ASN A 1 191 ? -11.406 -1.978 -7.769 1.00 91.88 191 ASN A CA 1
ATOM 1521 C C . ASN A 1 191 ? -9.900 -2.234 -7.912 1.00 91.88 191 ASN A C 1
ATOM 1523 O O . ASN A 1 191 ? -9.309 -1.715 -8.853 1.00 91.88 191 ASN A O 1
ATOM 1527 N N . ILE A 1 192 ? -9.275 -3.043 -7.050 1.00 90.56 192 ILE A N 1
ATOM 1528 C CA . ILE A 1 192 ? -7.874 -3.455 -7.236 1.00 90.56 192 ILE A CA 1
ATOM 1529 C C . ILE A 1 192 ? -7.736 -4.164 -8.578 1.00 90.56 192 ILE A C 1
ATOM 1531 O O . ILE A 1 192 ? -6.928 -3.744 -9.392 1.00 90.56 192 ILE A O 1
ATOM 1535 N N . MET A 1 193 ? -8.578 -5.160 -8.860 1.00 88.25 193 MET A N 1
ATOM 1536 C CA . MET A 1 193 ? -8.539 -5.882 -10.134 1.00 88.25 193 MET A CA 1
ATOM 1537 C C . MET A 1 193 ? -8.671 -4.945 -11.340 1.00 88.25 193 MET A C 1
ATOM 1539 O O . MET A 1 193 ? -7.893 -5.044 -12.291 1.00 88.25 193 MET A O 1
ATOM 1543 N N . ALA A 1 194 ? -9.638 -4.026 -11.312 1.00 88.31 194 ALA A N 1
ATOM 1544 C CA . ALA A 1 194 ? -9.860 -3.084 -12.405 1.00 88.31 194 ALA A CA 1
ATOM 1545 C C . ALA A 1 194 ? -8.659 -2.143 -12.611 1.00 88.31 194 ALA A C 1
ATOM 1547 O O . ALA A 1 194 ? -8.155 -2.022 -13.727 1.00 88.31 194 ALA A O 1
ATOM 1548 N N . ASN A 1 195 ? -8.156 -1.529 -11.538 1.00 90.38 195 ASN A N 1
ATOM 1549 C CA . ASN A 1 195 ? -7.055 -0.569 -11.629 1.00 90.38 195 ASN A CA 1
ATOM 1550 C C . ASN A 1 195 ? -5.708 -1.247 -11.907 1.00 90.38 195 ASN A C 1
ATOM 1552 O O . ASN A 1 195 ? -4.898 -0.703 -12.648 1.00 90.38 195 ASN A O 1
ATOM 1556 N N . SER A 1 196 ? -5.469 -2.459 -11.400 1.00 90.50 196 SER A N 1
ATOM 1557 C CA . SER A 1 196 ? -4.266 -3.235 -11.720 1.00 90.50 196 SER A CA 1
ATOM 1558 C C . SER A 1 196 ? -4.177 -3.569 -13.211 1.00 90.50 196 SER A C 1
ATOM 1560 O O . SER A 1 196 ? -3.092 -3.478 -13.783 1.00 90.50 196 SER A O 1
ATOM 1562 N N . ASN A 1 197 ? -5.304 -3.877 -13.870 1.00 88.88 197 ASN A N 1
ATOM 1563 C CA . ASN A 1 197 ? -5.328 -4.026 -15.330 1.00 88.88 197 ASN A CA 1
ATOM 1564 C C . ASN A 1 197 ? -4.940 -2.715 -16.031 1.00 88.88 197 ASN A C 1
ATOM 1566 O O . ASN A 1 197 ? -4.097 -2.731 -16.924 1.00 88.88 197 ASN A O 1
ATOM 1570 N N . HIS A 1 198 ? -5.493 -1.582 -15.591 1.00 90.44 198 HIS A N 1
ATOM 1571 C CA . HIS A 1 198 ? -5.166 -0.281 -16.176 1.00 90.44 198 HIS A CA 1
ATOM 1572 C C . HIS A 1 198 ? -3.684 0.088 -15.993 1.00 90.44 198 HIS A C 1
ATOM 1574 O O . HIS A 1 198 ? -3.025 0.490 -16.948 1.00 90.44 198 HIS A O 1
ATOM 1580 N N . ILE A 1 199 ? -3.120 -0.131 -14.800 1.00 92.19 199 ILE A N 1
ATOM 1581 C CA . ILE A 1 199 ? -1.691 0.080 -14.519 1.00 92.19 199 ILE A CA 1
ATOM 1582 C C . ILE A 1 199 ? -0.820 -0.809 -15.410 1.00 92.19 199 ILE A C 1
ATOM 1584 O O . ILE A 1 199 ? 0.201 -0.351 -15.923 1.00 92.19 199 ILE A O 1
ATOM 1588 N N . TYR A 1 200 ? -1.197 -2.072 -15.609 1.00 92.50 200 TYR A N 1
ATOM 1589 C CA . TYR A 1 200 ? -0.461 -2.983 -16.483 1.00 92.50 200 TYR A CA 1
ATOM 1590 C C . TYR A 1 200 ? -0.469 -2.510 -17.939 1.00 92.50 200 TYR A C 1
ATOM 1592 O O . TYR A 1 200 ? 0.586 -2.440 -18.573 1.00 92.50 200 TYR A O 1
ATOM 1600 N N . ASP A 1 201 ? -1.640 -2.145 -18.459 1.00 92.19 201 ASP A N 1
ATOM 1601 C CA . ASP A 1 201 ? -1.785 -1.676 -19.835 1.00 92.19 201 ASP A CA 1
ATOM 1602 C C . ASP A 1 201 ? -1.046 -0.333 -20.032 1.00 92.19 201 ASP A C 1
ATOM 1604 O O . ASP A 1 201 ? -0.298 -0.167 -21.000 1.00 92.19 201 ASP A O 1
ATOM 1608 N N . SER A 1 202 ? -1.147 0.587 -19.065 1.00 93.12 202 SER A N 1
ATOM 1609 C CA . SER A 1 202 ? -0.383 1.843 -19.020 1.00 93.12 202 SER A CA 1
ATOM 1610 C C . SER A 1 202 ? 1.130 1.597 -18.965 1.00 93.12 202 SER A C 1
ATOM 1612 O O . SER A 1 202 ? 1.904 2.261 -19.653 1.00 93.12 202 SER A O 1
ATOM 1614 N N . SER A 1 203 ? 1.580 0.572 -18.238 1.00 95.19 203 SER A N 1
ATOM 1615 C CA . SER A 1 203 ? 2.999 0.201 -18.175 1.00 95.19 203 SER A CA 1
ATOM 1616 C C . SER A 1 203 ? 3.531 -0.277 -19.526 1.00 95.19 203 SER A C 1
ATOM 1618 O O . SER A 1 203 ? 4.634 0.099 -19.923 1.00 95.19 203 SER A O 1
ATOM 1620 N N . TRP A 1 204 ? 2.741 -1.038 -20.286 1.00 96.06 204 TRP A N 1
ATOM 1621 C CA . TRP A 1 204 ? 3.087 -1.380 -21.669 1.00 96.06 204 TRP A CA 1
ATOM 1622 C C . TRP A 1 204 ? 3.119 -0.155 -22.5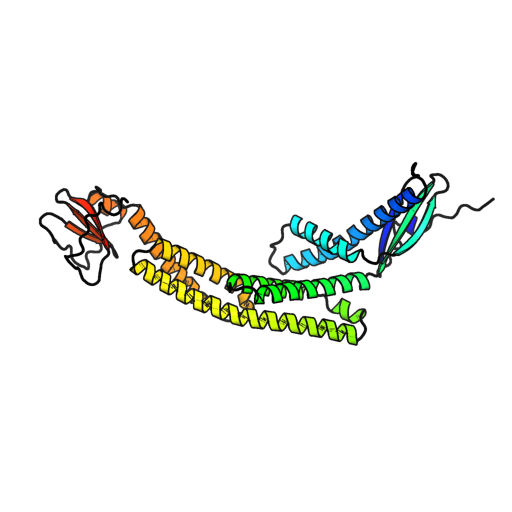85 1.00 96.06 204 TRP A C 1
ATOM 1624 O O . TRP A 1 204 ? 4.026 -0.031 -23.413 1.00 96.06 204 TRP A O 1
ATOM 1634 N N . GLN A 1 205 ? 2.172 0.773 -22.433 1.00 95.81 205 GLN A N 1
ATOM 1635 C CA . GLN A 1 205 ? 2.179 2.028 -23.186 1.00 95.81 205 GLN A CA 1
ATOM 1636 C C . GLN A 1 205 ? 3.421 2.864 -22.870 1.00 95.81 205 GLN A C 1
ATOM 1638 O O . GLN A 1 205 ? 4.097 3.306 -23.795 1.00 95.81 205 GLN A O 1
ATOM 1643 N N . ASN A 1 206 ? 3.775 3.028 -21.595 1.00 96.12 206 ASN A N 1
ATOM 1644 C CA . ASN A 1 206 ? 4.970 3.752 -21.169 1.00 96.12 206 ASN A CA 1
ATOM 1645 C C . ASN A 1 206 ? 6.255 3.069 -21.638 1.00 96.12 206 ASN A C 1
ATOM 1647 O O . ASN A 1 206 ? 7.174 3.753 -22.077 1.00 96.12 206 ASN A O 1
ATOM 1651 N N . LEU A 1 207 ? 6.310 1.736 -21.648 1.00 96.25 207 LEU A N 1
ATOM 1652 C CA . LEU A 1 207 ? 7.431 0.992 -22.219 1.00 96.25 207 LEU A CA 1
ATOM 1653 C C . LEU A 1 207 ? 7.578 1.248 -23.729 1.00 96.25 207 LEU A C 1
ATOM 1655 O O . LEU A 1 207 ? 8.679 1.509 -24.213 1.00 96.25 207 LEU A O 1
ATOM 1659 N N . ASN A 1 208 ? 6.476 1.220 -24.480 1.00 95.56 208 ASN A N 1
ATOM 1660 C CA . ASN A 1 208 ? 6.485 1.525 -25.912 1.00 95.56 208 ASN A CA 1
ATOM 1661 C C . ASN A 1 208 ? 6.839 2.993 -26.178 1.00 95.56 208 ASN A C 1
ATOM 1663 O O . ASN A 1 208 ? 7.632 3.281 -27.073 1.00 95.56 208 ASN A O 1
ATOM 1667 N N . ARG A 1 209 ? 6.328 3.920 -25.361 1.00 95.31 209 ARG A N 1
ATOM 1668 C CA . ARG A 1 209 ? 6.711 5.335 -25.400 1.00 95.31 209 ARG A CA 1
ATOM 1669 C C . ARG A 1 209 ? 8.184 5.516 -25.078 1.00 95.31 209 ARG A C 1
ATOM 1671 O O . ARG A 1 209 ? 8.831 6.264 -25.786 1.00 95.31 209 ARG A O 1
ATOM 1678 N N . ALA A 1 210 ? 8.746 4.795 -24.110 1.00 92.94 210 ALA A N 1
ATOM 1679 C CA . ALA A 1 210 ? 10.174 4.841 -23.817 1.00 92.94 210 ALA A CA 1
ATOM 1680 C C . ALA A 1 210 ? 11.003 4.355 -25.013 1.00 92.94 210 ALA A C 1
ATOM 1682 O O . ALA A 1 210 ? 11.979 5.003 -25.382 1.00 92.94 210 ALA A O 1
ATOM 1683 N N . LYS A 1 211 ? 10.585 3.265 -25.676 1.00 89.88 211 LYS A N 1
ATOM 1684 C CA . LYS A 1 211 ? 11.201 2.791 -26.928 1.00 89.88 211 LYS A CA 1
ATOM 1685 C C . LYS A 1 211 ? 11.133 3.862 -28.031 1.00 89.88 211 LYS A C 1
ATOM 1687 O O . LYS A 1 211 ? 12.142 4.106 -28.691 1.00 89.88 211 LYS A O 1
ATOM 1692 N N . SER A 1 212 ? 10.002 4.553 -28.186 1.00 87.75 212 SER A N 1
ATOM 1693 C CA . SER A 1 212 ? 9.852 5.667 -29.137 1.00 87.75 212 SER A CA 1
ATOM 1694 C C . SER A 1 212 ? 10.663 6.907 -28.753 1.00 87.75 212 SER A C 1
ATOM 1696 O O . SER A 1 212 ? 11.378 7.435 -29.590 1.00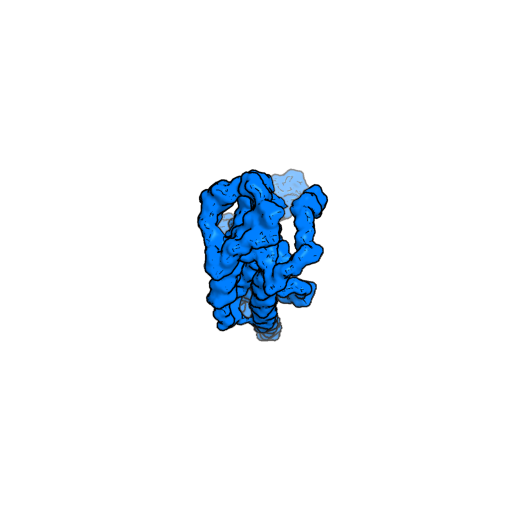 87.75 212 SER A O 1
ATOM 1698 N N . SER A 1 213 ? 10.660 7.336 -27.492 1.00 85.56 213 SER A N 1
ATOM 1699 C CA . SER A 1 213 ? 11.469 8.459 -27.002 1.00 85.56 213 SER A CA 1
ATOM 1700 C C . SER A 1 213 ? 12.959 8.167 -27.164 1.00 85.56 213 SER A C 1
ATOM 1702 O O . SER A 1 213 ? 13.720 9.029 -27.599 1.00 85.56 213 SER A O 1
ATOM 1704 N N . MET A 1 214 ? 13.380 6.917 -26.945 1.00 82.75 214 MET A N 1
ATOM 1705 C CA . MET A 1 214 ? 14.719 6.465 -27.309 1.00 82.75 214 MET A CA 1
ATOM 1706 C C . MET A 1 214 ? 14.971 6.517 -28.814 1.00 82.75 214 MET A C 1
ATOM 1708 O O . MET A 1 214 ? 16.121 6.729 -29.177 1.00 82.75 214 MET A O 1
ATOM 1712 N N . ASN A 1 215 ? 13.973 6.313 -29.682 1.00 77.69 215 ASN A N 1
ATOM 1713 C CA . ASN A 1 215 ? 14.061 6.507 -31.140 1.00 77.69 215 ASN A CA 1
ATOM 1714 C C . ASN A 1 215 ? 14.072 7.990 -31.555 1.00 77.69 215 ASN A C 1
ATOM 1716 O O . ASN A 1 215 ? 14.671 8.330 -32.573 1.00 77.69 215 ASN A O 1
ATOM 1720 N N . ASP A 1 216 ? 13.535 8.867 -30.710 1.00 74.50 216 ASP A N 1
ATOM 1721 C CA . ASP A 1 216 ? 13.444 10.314 -30.926 1.00 74.50 216 ASP A CA 1
ATOM 1722 C C . ASP A 1 216 ? 14.565 11.126 -30.244 1.00 74.50 216 ASP A C 1
ATOM 1724 O O . ASP A 1 216 ? 14.534 12.351 -30.282 1.00 74.50 216 ASP A O 1
ATOM 1728 N N . LEU A 1 217 ? 15.570 10.476 -29.638 1.00 70.19 217 LEU A N 1
ATOM 1729 C CA . LEU A 1 217 ? 16.712 11.100 -28.919 1.00 70.19 217 LEU A CA 1
ATOM 1730 C C . LEU A 1 217 ? 16.318 11.826 -27.633 1.00 70.19 217 LEU A C 1
ATOM 1732 O O . LEU A 1 217 ? 16.851 12.885 -27.296 1.00 70.19 217 LEU A O 1
ATOM 1736 N N . ARG A 1 218 ? 15.333 11.277 -26.933 1.00 79.94 218 ARG A N 1
ATOM 1737 C CA . ARG A 1 218 ? 14.847 11.789 -25.656 1.00 79.94 218 ARG A CA 1
ATOM 1738 C C . ARG A 1 218 ? 15.135 10.758 -24.571 1.00 79.94 218 ARG A C 1
ATOM 1740 O O . ARG A 1 218 ? 14.222 10.243 -23.935 1.00 79.94 218 ARG A O 1
ATOM 1747 N N . GLU A 1 219 ? 16.414 10.430 -24.368 1.00 82.75 219 GLU A N 1
ATOM 1748 C CA . GLU A 1 219 ? 16.860 9.397 -23.419 1.00 82.75 219 GLU A CA 1
ATOM 1749 C C . GLU A 1 219 ? 16.455 9.714 -21.971 1.00 82.75 219 GLU A C 1
ATOM 1751 O O . GLU A 1 219 ? 16.109 8.805 -21.224 1.00 82.75 219 GLU A O 1
ATOM 1756 N N . SER A 1 220 ? 16.436 10.994 -21.583 1.00 85.94 220 SER A N 1
ATOM 1757 C CA . SER A 1 220 ? 15.961 11.423 -20.256 1.00 85.94 220 SER A CA 1
ATOM 1758 C C . SER A 1 220 ? 14.468 11.117 -20.056 1.00 85.94 220 SER A C 1
ATOM 1760 O O . SER A 1 220 ? 14.069 10.549 -19.041 1.00 85.94 220 SER A O 1
ATOM 1762 N N . GLU A 1 221 ? 13.644 11.407 -21.070 1.00 91.06 221 GLU A N 1
ATOM 1763 C CA . GLU A 1 221 ? 12.214 11.074 -21.065 1.00 91.06 221 GLU A CA 1
ATOM 1764 C C . GLU A 1 221 ? 12.006 9.554 -21.045 1.00 91.06 221 GLU A C 1
ATOM 1766 O O . GLU A 1 221 ? 11.199 9.048 -20.269 1.00 91.06 221 GLU A O 1
ATOM 1771 N N . ALA A 1 222 ? 12.775 8.812 -21.848 1.00 91.12 222 ALA A N 1
ATOM 1772 C CA . ALA A 1 222 ? 12.720 7.355 -21.861 1.00 91.12 222 ALA A CA 1
ATOM 1773 C C . ALA A 1 222 ? 13.082 6.742 -20.499 1.00 91.12 222 ALA A C 1
ATOM 1775 O O . ALA A 1 222 ? 12.392 5.830 -20.048 1.00 91.12 222 ALA A O 1
ATOM 1776 N N . MET A 1 223 ? 14.118 7.249 -19.823 1.00 92.25 223 MET A N 1
ATOM 1777 C CA . MET A 1 223 ? 14.481 6.802 -18.475 1.00 92.25 223 MET A CA 1
ATOM 1778 C C . MET A 1 223 ? 13.369 7.078 -17.463 1.00 92.25 223 MET A C 1
ATOM 1780 O O . MET A 1 223 ? 13.018 6.178 -16.705 1.00 92.25 223 MET A O 1
ATOM 1784 N N . SER A 1 224 ? 12.769 8.270 -17.495 1.00 94.06 224 SER A N 1
ATOM 1785 C CA . SER A 1 224 ? 11.654 8.620 -16.606 1.00 94.06 224 SER A CA 1
ATOM 1786 C C . SER A 1 224 ? 10.450 7.683 -16.788 1.00 94.06 224 SER A C 1
ATOM 1788 O O . SER A 1 224 ? 9.906 7.173 -15.807 1.00 94.06 224 SER A O 1
ATOM 1790 N N . LEU A 1 225 ? 10.092 7.371 -18.039 1.00 95.50 225 LEU A N 1
ATOM 1791 C CA . LEU A 1 225 ? 9.032 6.410 -18.359 1.00 95.50 225 LEU A CA 1
ATOM 1792 C C . LEU A 1 225 ? 9.373 4.993 -17.872 1.00 95.50 225 LEU A C 1
ATOM 1794 O O . LEU A 1 225 ? 8.516 4.304 -17.325 1.00 95.50 225 LEU A O 1
ATOM 1798 N N . LEU A 1 226 ? 10.622 4.546 -18.038 1.00 95.44 226 LEU A N 1
ATOM 1799 C CA . LEU A 1 226 ? 11.062 3.226 -17.573 1.00 95.44 226 LEU A CA 1
ATOM 1800 C C . LEU A 1 226 ? 11.047 3.107 -16.046 1.00 95.44 226 LEU A C 1
ATOM 1802 O O . LEU A 1 226 ? 10.717 2.043 -15.529 1.00 95.44 226 LEU A O 1
ATOM 1806 N N . GLU A 1 227 ? 11.372 4.176 -15.319 1.00 94.94 227 GLU A N 1
ATOM 1807 C CA . GLU A 1 227 ? 11.234 4.220 -13.859 1.00 94.94 227 GLU A CA 1
ATOM 1808 C C . GLU A 1 227 ? 9.770 4.137 -13.417 1.00 94.94 227 GLU A C 1
ATOM 1810 O O . GLU A 1 227 ? 9.462 3.494 -12.415 1.00 94.94 227 GLU A O 1
ATOM 1815 N N . GLU A 1 228 ? 8.853 4.755 -14.162 1.00 93.75 228 GLU A N 1
ATOM 1816 C CA . GLU A 1 228 ? 7.419 4.625 -13.905 1.00 93.75 228 GLU A CA 1
ATOM 1817 C C . GLU A 1 228 ? 6.931 3.186 -14.119 1.00 93.75 228 GLU A C 1
ATOM 1819 O O . GLU A 1 228 ? 6.218 2.649 -13.271 1.00 93.75 228 GLU A O 1
ATOM 1824 N N . VAL A 1 229 ? 7.383 2.524 -15.190 1.00 95.25 229 VAL A N 1
ATOM 1825 C CA . VAL A 1 229 ? 7.101 1.099 -15.434 1.00 95.25 229 VAL A CA 1
ATOM 1826 C C . VAL A 1 229 ? 7.641 0.224 -14.297 1.00 95.25 229 VAL A C 1
ATOM 1828 O O . VAL A 1 229 ? 6.940 -0.669 -13.830 1.00 95.25 229 VAL A O 1
ATOM 1831 N N . ASP A 1 230 ? 8.854 0.489 -13.812 1.00 94.69 230 ASP A N 1
ATOM 1832 C CA . ASP A 1 230 ? 9.485 -0.252 -12.708 1.00 94.69 230 ASP A CA 1
ATOM 1833 C C . ASP A 1 230 ? 8.696 -0.117 -11.388 1.00 94.69 230 ASP A C 1
ATOM 1835 O O . ASP A 1 230 ? 8.425 -1.109 -10.698 1.00 94.69 230 ASP A O 1
ATOM 1839 N N . ARG A 1 231 ? 8.231 1.105 -11.073 1.00 92.94 231 ARG A N 1
ATOM 1840 C CA . ARG A 1 231 ? 7.334 1.363 -9.931 1.00 92.94 231 ARG A CA 1
ATOM 1841 C C . ARG A 1 231 ? 6.012 0.612 -10.076 1.00 92.94 231 ARG A C 1
ATOM 1843 O O . ARG A 1 231 ? 5.552 -0.012 -9.120 1.00 92.94 231 ARG A O 1
ATOM 1850 N N . ASN A 1 232 ? 5.423 0.634 -11.267 1.00 93.19 232 ASN A N 1
ATOM 1851 C CA . ASN A 1 232 ? 4.162 -0.047 -11.536 1.00 93.19 232 ASN A CA 1
ATOM 1852 C C . ASN A 1 232 ? 4.290 -1.571 -11.431 1.00 93.19 232 ASN A C 1
ATOM 1854 O O . ASN A 1 232 ? 3.436 -2.202 -10.814 1.00 93.19 232 ASN A O 1
ATOM 1858 N N . ILE A 1 233 ? 5.365 -2.167 -11.959 1.00 92.12 233 ILE A N 1
ATOM 1859 C CA . ILE A 1 233 ? 5.649 -3.603 -11.799 1.00 92.12 233 ILE A CA 1
ATOM 1860 C C . ILE A 1 233 ? 5.758 -3.963 -10.315 1.00 92.12 233 ILE A C 1
ATOM 1862 O O . ILE A 1 233 ? 5.139 -4.933 -9.884 1.00 92.12 233 ILE A O 1
ATOM 1866 N N . SER A 1 234 ? 6.503 -3.179 -9.530 1.00 90.75 234 SER A N 1
ATOM 1867 C CA . SER A 1 234 ? 6.652 -3.415 -8.086 1.00 90.75 234 SER A CA 1
ATOM 1868 C C . SER A 1 234 ? 5.298 -3.405 -7.371 1.00 90.75 234 SER A C 1
ATOM 1870 O O . SER A 1 234 ? 4.984 -4.330 -6.626 1.00 90.75 234 SER A O 1
ATOM 1872 N N . ARG A 1 235 ? 4.445 -2.419 -7.682 1.00 88.94 235 ARG A N 1
ATOM 1873 C CA . ARG A 1 235 ? 3.083 -2.323 -7.137 1.00 88.94 235 ARG A CA 1
ATOM 1874 C C . ARG A 1 235 ? 2.199 -3.507 -7.543 1.00 88.94 235 ARG A C 1
ATOM 1876 O O . ARG A 1 235 ? 1.440 -4.012 -6.724 1.00 88.94 235 ARG A O 1
ATOM 1883 N N . LEU A 1 236 ? 2.284 -3.960 -8.795 1.00 90.06 236 LEU A N 1
ATOM 1884 C CA . LEU A 1 236 ? 1.502 -5.103 -9.280 1.00 90.06 236 LEU A CA 1
ATOM 1885 C C . LEU A 1 236 ? 1.943 -6.428 -8.640 1.00 90.06 236 LEU A C 1
ATOM 1887 O O . LEU A 1 236 ? 1.087 -7.265 -8.367 1.00 90.06 236 LEU A O 1
ATOM 1891 N N . LEU A 1 237 ? 3.237 -6.602 -8.343 1.00 88.06 237 LEU A N 1
ATOM 1892 C CA . LEU A 1 237 ? 3.750 -7.787 -7.643 1.00 88.06 237 LEU A CA 1
ATOM 1893 C C . LEU A 1 237 ? 3.179 -7.917 -6.222 1.00 88.06 237 LEU A C 1
ATOM 1895 O O . LEU A 1 237 ? 2.801 -9.011 -5.814 1.00 88.06 237 LEU A O 1
ATOM 1899 N N . GLU A 1 238 ? 3.009 -6.814 -5.486 1.00 82.88 238 GLU A N 1
ATOM 1900 C CA . GLU A 1 238 ? 2.357 -6.844 -4.160 1.00 82.88 238 GLU A CA 1
ATOM 1901 C C . GLU A 1 238 ? 0.886 -7.304 -4.208 1.00 82.88 238 GLU A C 1
ATOM 1903 O O . GLU A 1 238 ? 0.293 -7.689 -3.191 1.00 82.88 238 GLU A O 1
ATOM 1908 N N . LEU A 1 239 ? 0.281 -7.247 -5.394 1.00 84.25 239 LEU A N 1
ATOM 1909 C CA . LEU A 1 239 ? -1.134 -7.498 -5.638 1.00 84.25 239 LEU A CA 1
ATOM 1910 C C . LEU A 1 239 ? -1.378 -8.757 -6.462 1.00 84.25 239 LEU A C 1
ATOM 1912 O O . LEU A 1 239 ? -2.526 -9.016 -6.809 1.00 84.25 239 LEU A O 1
ATOM 1916 N N . GLU A 1 240 ? -0.349 -9.565 -6.724 1.00 80.31 240 GLU A N 1
ATOM 1917 C CA . GLU A 1 240 ? -0.425 -10.767 -7.565 1.00 80.31 240 GLU A CA 1
ATOM 1918 C C . GLU A 1 240 ? -1.549 -11.723 -7.121 1.00 80.31 240 GLU A C 1
ATOM 1920 O O . GLU A 1 240 ? -2.283 -12.267 -7.941 1.00 80.31 240 GLU A O 1
ATOM 1925 N N . LYS A 1 241 ? -1.813 -11.820 -5.809 1.00 79.62 241 LYS A N 1
ATOM 1926 C CA . LYS A 1 241 ? -2.936 -12.610 -5.260 1.00 79.62 241 LYS A CA 1
ATOM 1927 C C . LYS A 1 241 ? -4.332 -12.145 -5.697 1.00 79.62 241 LYS A C 1
ATOM 1929 O O . LYS A 1 241 ? -5.289 -12.904 -5.585 1.00 79.62 241 LYS A O 1
ATOM 1934 N N . TYR A 1 242 ? -4.465 -10.891 -6.117 1.00 77.38 242 TYR A N 1
ATOM 1935 C CA . TYR A 1 242 ? -5.701 -10.297 -6.626 1.00 77.38 242 TYR A CA 1
ATOM 1936 C C . TYR A 1 242 ? -5.635 -10.054 -8.136 1.00 77.38 242 TYR A C 1
ATOM 1938 O O . TYR A 1 242 ? -6.655 -9.756 -8.745 1.00 77.38 242 TYR A O 1
ATOM 1946 N N . TYR A 1 243 ? -4.455 -10.170 -8.744 1.00 77.56 243 TYR A N 1
ATOM 1947 C CA . TYR A 1 243 ? -4.197 -9.819 -10.129 1.00 77.56 243 TYR A CA 1
ATOM 1948 C C . TYR A 1 243 ? -3.497 -10.982 -10.850 1.00 77.56 243 TYR A C 1
ATOM 1950 O O . TYR A 1 243 ? -2.279 -11.116 -10.765 1.00 77.56 243 TYR A O 1
ATOM 1958 N N . PRO A 1 244 ? -4.240 -11.822 -11.591 1.00 73.25 244 PRO A N 1
ATOM 1959 C CA . PRO A 1 244 ? -3.717 -13.085 -12.108 1.00 73.25 244 PRO A CA 1
ATOM 1960 C C . PRO A 1 244 ? -2.923 -12.962 -13.423 1.00 73.25 244 PRO A C 1
ATOM 1962 O O . PRO A 1 244 ? -2.735 -13.975 -14.098 1.00 73.25 244 PRO A O 1
ATOM 1965 N N . ARG A 1 245 ? -2.496 -11.762 -13.855 1.00 80.94 245 ARG A N 1
ATOM 1966 C CA . ARG A 1 245 ? -1.700 -11.660 -15.094 1.00 80.94 245 ARG A CA 1
ATOM 1967 C C . ARG A 1 245 ? -0.218 -11.869 -14.824 1.00 80.94 245 ARG A C 1
ATOM 1969 O O . ARG A 1 245 ? 0.341 -11.332 -13.874 1.00 80.94 245 ARG A O 1
ATOM 1976 N N . ASP A 1 246 ? 0.421 -12.541 -15.771 1.00 82.69 246 ASP A N 1
ATOM 1977 C CA . ASP A 1 246 ? 1.864 -12.712 -15.801 1.00 82.69 246 ASP A CA 1
ATOM 1978 C C . ASP A 1 246 ? 2.589 -11.380 -16.087 1.00 82.69 246 ASP A C 1
ATOM 1980 O O . ASP A 1 246 ? 2.384 -10.721 -17.117 1.00 82.69 246 ASP A O 1
ATOM 1984 N N . LEU A 1 247 ? 3.451 -10.986 -15.148 1.00 88.88 247 LEU A N 1
ATOM 1985 C CA . LEU A 1 247 ? 4.314 -9.807 -15.238 1.00 88.88 247 LEU A CA 1
ATOM 1986 C C . LEU A 1 247 ? 5.683 -10.118 -15.867 1.00 88.88 247 LEU A C 1
ATOM 1988 O O . LEU A 1 247 ? 6.444 -9.188 -16.139 1.00 88.88 247 LEU A O 1
ATOM 1992 N N . GLY A 1 248 ? 6.009 -11.392 -16.108 1.00 88.81 248 GLY A N 1
ATOM 1993 C CA . GLY A 1 248 ? 7.311 -11.860 -16.582 1.00 88.81 248 GLY A CA 1
ATOM 1994 C C . GLY A 1 248 ? 7.750 -11.181 -17.875 1.00 88.81 248 GLY A C 1
ATOM 1995 O O . GLY A 1 248 ? 8.815 -10.562 -17.912 1.00 88.81 248 GLY A O 1
ATOM 1996 N N . ASN A 1 249 ? 6.886 -11.191 -18.893 1.00 90.50 249 ASN A N 1
ATOM 1997 C CA . ASN A 1 249 ? 7.172 -10.559 -20.185 1.00 90.50 249 ASN A CA 1
ATOM 1998 C C . ASN A 1 249 ? 7.418 -9.048 -20.060 1.00 90.50 249 ASN A C 1
ATOM 2000 O O . ASN A 1 249 ? 8.374 -8.524 -20.629 1.00 90.50 249 ASN A O 1
ATOM 2004 N N . LEU A 1 250 ? 6.582 -8.342 -19.290 1.00 93.19 250 LEU A N 1
ATOM 2005 C CA . LEU A 1 250 ? 6.724 -6.898 -19.080 1.00 93.19 250 LEU A CA 1
ATOM 2006 C C . LEU A 1 250 ? 8.038 -6.575 -18.350 1.00 93.19 250 LEU A C 1
ATOM 2008 O O . LEU A 1 250 ? 8.757 -5.655 -18.739 1.00 93.19 250 LEU A O 1
ATOM 2012 N N . LYS A 1 251 ? 8.379 -7.358 -17.320 1.00 94.44 251 LYS A N 1
ATOM 2013 C CA . LYS A 1 251 ? 9.613 -7.206 -16.538 1.00 94.44 251 LYS A CA 1
ATOM 2014 C C . LYS A 1 251 ? 10.859 -7.463 -17.379 1.00 94.44 251 LYS A C 1
ATOM 2016 O O . LYS A 1 251 ? 11.825 -6.704 -17.288 1.00 94.44 251 LYS A O 1
ATOM 2021 N N . GLU A 1 252 ? 10.849 -8.510 -18.196 1.00 95.19 252 GLU A N 1
ATOM 2022 C CA . GLU A 1 252 ? 11.965 -8.836 -19.080 1.00 95.19 252 GLU A CA 1
ATOM 2023 C C . GLU A 1 252 ? 12.169 -7.752 -20.146 1.00 95.19 252 GLU A C 1
ATOM 2025 O O . GLU A 1 252 ? 13.286 -7.261 -20.327 1.00 95.19 252 GLU A O 1
ATOM 2030 N N . GLU A 1 253 ? 11.092 -7.319 -20.804 1.00 94.88 253 GLU A N 1
ATOM 2031 C CA . GLU A 1 253 ? 11.156 -6.272 -21.822 1.00 94.88 253 GLU A CA 1
ATOM 2032 C C . GLU A 1 253 ? 11.560 -4.912 -21.241 1.00 94.88 253 GLU A C 1
ATOM 2034 O O . GLU A 1 253 ? 12.369 -4.203 -21.850 1.00 94.88 253 GLU A O 1
ATOM 2039 N N . MET A 1 254 ? 11.073 -4.555 -20.048 1.00 95.75 254 MET A N 1
ATOM 2040 C CA . MET A 1 254 ? 11.525 -3.362 -19.326 1.00 95.75 254 MET A CA 1
ATOM 2041 C C . MET A 1 254 ? 13.024 -3.443 -19.032 1.00 95.75 254 MET A C 1
ATOM 2043 O O . MET A 1 254 ? 13.750 -2.501 -19.347 1.00 95.75 254 MET A O 1
ATOM 2047 N N . LYS A 1 255 ? 13.518 -4.579 -18.519 1.00 95.12 255 LYS A N 1
ATOM 2048 C CA . LYS A 1 255 ? 14.943 -4.770 -18.213 1.00 95.12 255 LYS A CA 1
ATOM 2049 C C . LYS A 1 255 ? 15.819 -4.626 -19.458 1.00 95.12 255 LYS A C 1
ATOM 2051 O O . LYS A 1 255 ? 16.807 -3.893 -19.414 1.00 95.12 255 LYS A O 1
ATOM 2056 N N . LYS A 1 256 ? 15.444 -5.272 -20.570 1.00 94.88 256 LYS A N 1
ATOM 2057 C CA . LYS A 1 256 ? 16.142 -5.143 -21.863 1.00 94.88 256 LYS A CA 1
ATOM 2058 C C . LYS A 1 256 ? 16.173 -3.687 -22.330 1.00 94.88 256 LYS A C 1
ATOM 2060 O O . LYS A 1 256 ? 17.229 -3.160 -22.669 1.00 94.88 256 LYS A O 1
ATOM 2065 N N . THR A 1 257 ? 15.023 -3.018 -22.298 1.00 93.06 257 THR A N 1
ATOM 2066 C CA . THR A 1 257 ? 14.882 -1.626 -22.749 1.00 93.06 257 THR A CA 1
ATOM 2067 C C . THR A 1 257 ? 15.699 -0.667 -21.876 1.00 93.06 257 THR A C 1
ATOM 2069 O O . THR A 1 257 ? 16.399 0.197 -22.400 1.00 93.06 257 THR A O 1
ATOM 2072 N N . LYS A 1 258 ? 15.680 -0.856 -20.552 1.00 94.00 258 LYS A N 1
ATOM 2073 C CA . LYS A 1 258 ? 16.465 -0.080 -19.582 1.00 94.00 258 LYS A CA 1
ATOM 2074 C C . LYS A 1 258 ? 17.962 -0.274 -19.777 1.00 94.00 258 LYS A C 1
ATOM 2076 O O . LYS A 1 258 ? 18.694 0.709 -19.749 1.00 94.00 258 LYS A O 1
ATOM 2081 N N . GLN A 1 259 ? 18.412 -1.500 -20.043 1.00 93.75 259 GLN A N 1
ATOM 2082 C CA . GLN A 1 259 ? 19.814 -1.762 -20.361 1.00 93.75 259 GLN A CA 1
ATOM 2083 C C . GLN A 1 259 ? 20.260 -0.993 -21.614 1.00 93.75 259 GLN A C 1
ATOM 2085 O O . GLN A 1 259 ? 21.244 -0.260 -21.549 1.00 93.75 259 GLN A O 1
ATOM 2090 N N . ILE A 1 260 ? 19.495 -1.076 -22.709 1.00 89.69 260 ILE A N 1
ATOM 2091 C CA . ILE A 1 260 ? 19.783 -0.334 -23.949 1.00 89.69 260 ILE A CA 1
ATOM 2092 C C . ILE A 1 260 ? 19.820 1.177 -23.684 1.00 89.69 260 ILE A C 1
ATOM 2094 O O . ILE A 1 260 ? 20.714 1.875 -24.163 1.00 89.69 260 ILE A O 1
ATOM 2098 N N . CYS A 1 261 ? 18.867 1.698 -22.907 1.00 89.25 261 CYS A N 1
ATOM 2099 C CA . CYS A 1 261 ? 18.812 3.120 -22.576 1.00 89.25 261 CYS A CA 1
ATOM 2100 C C . CYS A 1 261 ? 20.045 3.565 -21.775 1.00 89.25 261 CYS A C 1
ATOM 2102 O O . CYS A 1 261 ? 20.672 4.566 -22.116 1.00 89.25 261 CYS A O 1
ATOM 2104 N N . VAL A 1 262 ? 20.442 2.798 -20.755 1.00 89.69 262 VAL A N 1
ATOM 2105 C CA . VAL A 1 262 ? 21.637 3.073 -19.939 1.00 89.69 262 VAL A CA 1
ATOM 2106 C C . VAL A 1 262 ? 22.911 3.031 -20.782 1.00 89.69 262 VAL A C 1
ATOM 2108 O O . VAL A 1 262 ? 23.765 3.905 -20.638 1.00 89.69 262 VAL A O 1
ATOM 2111 N N . GLU A 1 263 ? 23.044 2.051 -21.675 1.00 87.19 263 GLU A N 1
ATOM 2112 C CA . GLU A 1 263 ? 24.184 1.946 -22.590 1.00 87.19 263 GLU A CA 1
ATOM 2113 C C . GLU A 1 263 ? 24.257 3.156 -23.532 1.00 87.19 263 GLU A C 1
ATOM 2115 O O . GLU A 1 263 ? 25.328 3.745 -23.682 1.00 87.19 263 GLU A O 1
ATOM 2120 N N . ARG A 1 264 ? 23.120 3.602 -24.083 1.00 85.12 264 ARG A N 1
ATOM 2121 C CA . ARG A 1 264 ? 23.040 4.810 -24.926 1.00 85.12 264 ARG A CA 1
ATOM 2122 C C . ARG A 1 264 ? 23.387 6.086 -24.162 1.00 85.12 264 ARG A C 1
ATOM 2124 O O . ARG A 1 264 ? 24.162 6.895 -24.666 1.00 85.12 264 ARG A O 1
ATOM 2131 N N . VAL A 1 265 ? 22.856 6.262 -22.951 1.00 84.88 265 VAL A N 1
ATOM 2132 C CA . VAL A 1 265 ? 23.176 7.415 -22.091 1.00 84.88 265 VAL A CA 1
ATOM 2133 C C . VAL A 1 265 ? 24.662 7.427 -21.744 1.00 84.88 265 VAL A C 1
ATOM 2135 O O . VAL A 1 265 ? 25.300 8.475 -21.821 1.00 84.88 265 VAL A O 1
ATOM 2138 N N . ARG A 1 266 ? 25.241 6.265 -21.415 1.00 85.56 266 ARG A N 1
ATOM 2139 C CA . ARG A 1 266 ? 26.676 6.134 -21.135 1.00 85.56 266 ARG A CA 1
ATOM 2140 C C . ARG A 1 266 ? 27.516 6.486 -22.360 1.00 85.56 266 ARG A C 1
ATOM 2142 O O . ARG A 1 266 ? 28.453 7.264 -22.220 1.00 85.56 266 ARG A O 1
ATOM 2149 N N . PHE A 1 267 ? 27.161 5.953 -23.529 1.00 84.81 267 PHE A N 1
ATOM 2150 C CA . PHE A 1 267 ? 27.831 6.236 -24.798 1.00 84.81 267 PHE A CA 1
ATOM 2151 C C . PHE A 1 267 ? 27.839 7.738 -25.111 1.00 84.81 267 PHE A C 1
ATOM 2153 O O . PHE A 1 267 ? 28.889 8.319 -25.365 1.00 84.81 267 PHE A O 1
ATOM 2160 N N . LEU A 1 268 ? 26.688 8.407 -25.015 1.00 80.00 268 LEU A N 1
ATOM 2161 C CA . LEU A 1 268 ? 26.612 9.856 -25.220 1.00 80.00 268 LEU A CA 1
ATOM 2162 C C . LEU A 1 268 ? 27.390 10.635 -24.148 1.00 80.00 268 LEU A C 1
ATOM 2164 O O . LEU A 1 268 ? 28.051 11.626 -24.452 1.00 80.00 268 LEU A O 1
ATOM 2168 N N . GLY A 1 269 ? 27.337 10.177 -22.897 1.00 82.62 269 GLY A N 1
ATOM 2169 C CA . GLY A 1 269 ? 28.007 10.805 -21.763 1.00 82.62 269 GLY A CA 1
ATOM 2170 C C . GLY A 1 269 ? 29.536 10.746 -21.816 1.00 82.62 269 GLY A C 1
ATOM 2171 O O . GLY A 1 269 ? 30.181 11.618 -21.229 1.00 82.62 269 GLY A O 1
ATOM 2172 N N . SER A 1 270 ? 30.127 9.778 -22.522 1.00 85.25 270 SER A N 1
ATOM 2173 C CA . SER A 1 270 ? 31.583 9.643 -22.690 1.00 85.25 270 SER A CA 1
ATOM 2174 C C . SER A 1 270 ? 32.141 10.366 -23.915 1.00 85.25 270 SER A C 1
ATOM 2176 O O . SER A 1 270 ? 33.328 10.680 -23.931 1.00 85.25 270 SER A O 1
ATOM 2178 N N . LEU A 1 271 ? 31.318 10.672 -24.920 1.00 84.31 271 LEU A N 1
ATOM 2179 C CA . LEU A 1 271 ? 31.777 11.345 -26.137 1.00 84.31 271 LEU A CA 1
ATOM 2180 C C . LEU A 1 271 ? 32.072 12.833 -25.905 1.00 84.31 271 LEU A C 1
ATOM 2182 O O . LEU A 1 271 ? 31.327 13.550 -25.232 1.00 84.31 271 LEU A O 1
ATOM 2186 N N . ARG A 1 272 ? 33.166 13.324 -26.492 1.00 84.12 272 ARG A N 1
ATOM 2187 C CA . ARG A 1 272 ? 33.596 14.728 -26.440 1.00 84.12 272 ARG A CA 1
ATOM 2188 C C . ARG A 1 272 ? 34.057 15.184 -27.820 1.00 84.12 272 ARG A C 1
ATOM 2190 O O . ARG A 1 272 ? 34.881 14.530 -28.454 1.00 84.12 272 ARG A O 1
ATOM 2197 N N . ILE A 1 273 ? 33.560 16.335 -28.269 1.00 84.38 273 ILE A N 1
ATOM 2198 C CA . ILE A 1 273 ? 34.082 16.985 -29.478 1.00 84.38 273 ILE A CA 1
ATOM 2199 C C . ILE A 1 273 ? 35.587 17.232 -29.299 1.00 84.38 273 ILE A C 1
ATOM 2201 O O . ILE A 1 273 ? 36.024 17.687 -28.243 1.00 84.38 273 ILE A O 1
ATOM 2205 N N . GLY A 1 274 ? 36.373 16.905 -30.322 1.00 83.25 274 GLY A N 1
ATOM 2206 C CA . GLY A 1 274 ? 37.831 16.968 -30.326 1.00 83.25 274 GLY A CA 1
ATOM 2207 C C . GLY A 1 274 ? 38.540 15.627 -30.110 1.00 83.25 274 GLY A C 1
ATOM 2208 O O . GLY A 1 274 ? 39.737 15.562 -30.391 1.00 83.25 274 GLY A O 1
ATOM 2209 N N . MET A 1 275 ? 37.836 14.574 -29.673 1.00 89.62 275 MET A N 1
ATOM 2210 C CA . MET A 1 275 ? 38.407 13.227 -29.523 1.00 89.62 275 MET A CA 1
ATOM 2211 C C . MET A 1 275 ? 38.877 12.657 -30.860 1.00 89.62 275 MET A C 1
ATOM 2213 O O . MET A 1 275 ? 38.151 12.705 -31.845 1.00 89.62 275 MET A O 1
ATOM 2217 N N . SER A 1 276 ? 40.067 12.081 -30.910 1.00 90.38 276 SER A N 1
ATOM 2218 C CA . SER A 1 276 ? 40.558 11.350 -32.075 1.00 90.38 276 SER A CA 1
ATOM 2219 C C . SER A 1 276 ? 39.736 10.085 -32.357 1.00 90.38 276 SER A C 1
ATOM 2221 O O . SER A 1 276 ? 39.090 9.527 -31.468 1.00 90.38 276 SER A O 1
ATOM 2223 N N . VAL A 1 277 ? 39.773 9.615 -33.607 1.00 86.50 277 VAL A N 1
ATOM 2224 C CA . VAL A 1 277 ? 39.184 8.321 -34.006 1.00 86.50 277 VAL A CA 1
ATOM 2225 C C . VAL A 1 277 ? 39.690 7.187 -33.106 1.00 86.50 277 VAL A C 1
ATOM 2227 O O . VAL A 1 277 ? 38.884 6.401 -32.614 1.00 86.50 277 VAL A O 1
ATOM 2230 N N . ASP A 1 278 ? 40.994 7.155 -32.821 1.00 89.62 278 ASP A N 1
ATOM 2231 C CA . ASP A 1 278 ? 41.610 6.112 -31.994 1.00 89.62 278 ASP A CA 1
ATOM 2232 C C . ASP A 1 278 ? 41.112 6.155 -30.540 1.00 89.62 278 ASP A C 1
ATOM 2234 O O . ASP A 1 278 ? 40.840 5.111 -29.952 1.00 89.62 278 ASP A O 1
ATOM 2238 N N . GLU A 1 279 ? 40.914 7.348 -29.966 1.00 90.94 279 GLU A N 1
ATOM 2239 C CA . GLU A 1 279 ? 40.325 7.502 -28.625 1.00 90.94 279 GLU A CA 1
ATOM 2240 C C . GLU A 1 279 ? 38.876 7.001 -28.577 1.00 90.94 279 GLU A C 1
ATOM 2242 O O . GLU A 1 279 ? 38.474 6.348 -27.614 1.00 90.94 279 GLU A O 1
ATOM 2247 N N . VAL A 1 280 ? 38.084 7.266 -29.620 1.00 88.56 280 VAL A N 1
ATOM 2248 C CA . VAL A 1 280 ? 36.713 6.746 -29.719 1.00 88.56 280 VAL A CA 1
ATOM 2249 C C . VAL A 1 280 ? 36.720 5.221 -29.842 1.00 88.56 280 VAL A C 1
ATOM 2251 O O . VAL A 1 280 ? 35.955 4.557 -29.142 1.00 88.56 280 VAL A O 1
ATOM 2254 N N . HIS A 1 281 ? 37.604 4.661 -30.672 1.00 89.12 281 HIS A N 1
ATOM 2255 C CA . HIS A 1 281 ? 37.735 3.212 -30.859 1.00 89.12 281 HIS A CA 1
ATOM 2256 C C . HIS A 1 281 ? 38.189 2.517 -29.572 1.00 89.12 281 HIS A C 1
ATOM 2258 O O . HIS A 1 281 ? 37.675 1.456 -29.222 1.00 89.12 281 HIS A O 1
ATOM 2264 N N . ALA A 1 282 ? 39.102 3.134 -28.821 1.00 89.44 282 ALA A N 1
ATOM 2265 C CA . ALA A 1 282 ? 39.547 2.620 -27.531 1.00 89.44 282 ALA A CA 1
ATOM 2266 C C . ALA A 1 282 ? 38.413 2.580 -26.490 1.00 89.44 282 ALA A C 1
ATOM 2268 O O . ALA A 1 282 ? 38.368 1.663 -25.671 1.00 89.44 282 ALA A O 1
ATOM 2269 N N . LEU A 1 283 ? 37.490 3.550 -26.515 1.00 87.69 283 LEU A N 1
ATOM 2270 C CA . LEU A 1 283 ? 36.379 3.624 -25.559 1.00 87.69 283 LEU A CA 1
ATOM 2271 C C . LEU A 1 283 ? 35.167 2.768 -25.940 1.00 87.69 283 LEU A C 1
ATOM 2273 O O . LEU A 1 283 ? 34.468 2.274 -25.053 1.00 87.69 283 LEU A O 1
ATOM 2277 N N . HIS A 1 284 ? 34.880 2.627 -27.233 1.00 85.38 284 HIS A N 1
ATOM 2278 C CA . HIS A 1 284 ? 33.620 2.050 -27.714 1.00 85.38 284 HIS A CA 1
ATOM 2279 C C . HIS A 1 284 ? 33.794 0.819 -28.605 1.00 85.38 284 HIS A C 1
ATOM 2281 O O . HIS A 1 284 ? 32.798 0.240 -29.039 1.00 85.38 284 HIS A O 1
ATOM 2287 N N . GLY A 1 285 ? 35.036 0.385 -28.824 1.00 86.50 285 GLY A N 1
ATOM 2288 C CA . GLY A 1 285 ? 35.367 -0.654 -29.788 1.00 86.50 285 GLY A CA 1
ATOM 2289 C C . GLY A 1 285 ? 35.323 -0.133 -31.222 1.00 86.50 285 GLY A C 1
ATOM 2290 O O . GLY A 1 285 ? 35.043 1.038 -31.478 1.00 86.50 285 GLY A O 1
ATOM 2291 N N . GLU A 1 286 ? 35.613 -1.015 -32.172 1.00 81.62 286 GLU A N 1
ATOM 2292 C CA . GLU A 1 286 ? 35.497 -0.675 -33.587 1.00 81.62 286 GLU A CA 1
ATOM 2293 C C . GLU A 1 286 ? 34.021 -0.531 -34.007 1.00 81.62 286 GLU A C 1
ATOM 2295 O O . GLU A 1 286 ? 33.152 -1.257 -33.510 1.00 81.62 286 GLU A O 1
ATOM 2300 N N . PRO A 1 287 ? 33.715 0.388 -34.940 1.00 75.19 287 PRO A N 1
ATOM 2301 C CA . PRO A 1 287 ? 32.355 0.604 -35.411 1.00 75.19 287 PRO A CA 1
ATOM 2302 C C . PRO A 1 287 ? 31.803 -0.648 -36.098 1.00 75.19 287 PRO A C 1
ATOM 2304 O O . PRO A 1 287 ? 32.531 -1.428 -36.712 1.00 7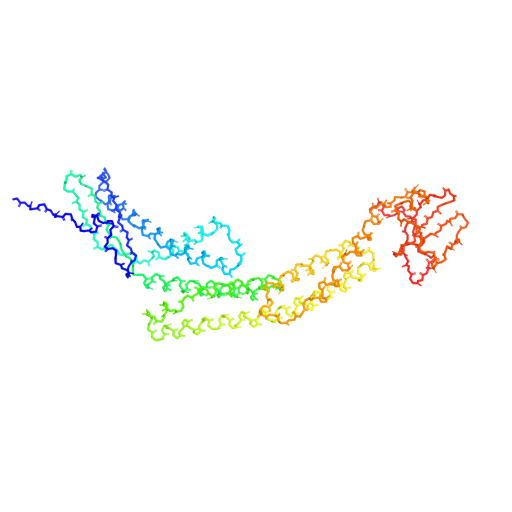5.19 287 PRO A O 1
ATOM 2307 N N . ASN A 1 288 ? 30.481 -0.826 -36.064 1.00 67.25 288 ASN A N 1
ATOM 2308 C CA . ASN A 1 288 ? 29.841 -1.958 -36.728 1.00 67.25 288 ASN A CA 1
ATOM 2309 C C . ASN A 1 288 ? 29.829 -1.723 -38.252 1.00 67.25 288 ASN A C 1
ATOM 2311 O O . ASN A 1 288 ? 28.918 -1.107 -38.806 1.00 67.25 288 ASN A O 1
ATOM 2315 N N . LEU A 1 289 ? 30.866 -2.208 -38.943 1.00 58.34 289 LEU A N 1
ATOM 2316 C CA . LEU A 1 289 ? 31.134 -1.952 -40.369 1.00 58.34 289 LEU A CA 1
ATOM 2317 C C . LEU A 1 289 ? 30.115 -2.575 -41.347 1.00 58.34 289 LEU A C 1
ATOM 2319 O O . LEU A 1 289 ? 30.230 -2.378 -42.559 1.00 58.34 289 LEU A O 1
ATOM 2323 N N . LYS A 1 290 ? 29.090 -3.298 -40.867 1.00 53.00 290 LYS A N 1
ATOM 2324 C CA . LYS A 1 290 ? 28.067 -3.932 -41.726 1.00 53.00 290 LYS A CA 1
ATOM 2325 C C . LYS A 1 290 ? 27.281 -2.936 -42.591 1.00 53.00 290 LYS A C 1
ATOM 2327 O O . LYS A 1 290 ? 26.742 -3.326 -43.624 1.00 53.00 290 LYS A O 1
ATOM 2332 N N . THR A 1 291 ? 27.272 -1.651 -42.242 1.00 49.28 291 THR A N 1
ATOM 2333 C CA . THR A 1 291 ? 26.696 -0.570 -43.056 1.00 49.28 291 THR A CA 1
ATOM 2334 C C . THR A 1 291 ? 27.738 0.502 -43.373 1.00 49.28 291 THR A C 1
ATOM 2336 O O . THR A 1 291 ? 27.611 1.624 -42.911 1.00 49.28 291 THR A O 1
ATOM 2339 N N . LYS A 1 292 ? 28.743 0.129 -44.184 1.00 50.97 292 LYS A N 1
ATOM 2340 C CA . LYS A 1 292 ? 29.682 0.974 -44.959 1.00 50.97 292 LYS A CA 1
ATOM 2341 C C . LYS A 1 292 ? 30.235 2.210 -44.229 1.00 50.97 292 LYS A C 1
ATOM 2343 O O . LYS A 1 292 ? 29.534 3.205 -44.069 1.00 50.97 292 LYS A O 1
ATOM 2348 N N . GLU A 1 293 ? 31.542 2.216 -43.965 1.00 50.19 293 GLU A N 1
ATOM 2349 C CA . GLU A 1 293 ? 32.308 3.467 -43.935 1.00 50.19 293 GLU A CA 1
ATOM 2350 C C . GLU A 1 293 ? 31.942 4.256 -45.203 1.00 50.19 293 GLU A C 1
ATOM 2352 O O . GLU A 1 293 ? 32.119 3.782 -46.329 1.00 50.19 293 GLU A O 1
ATOM 2357 N N . ARG A 1 294 ? 31.295 5.407 -45.038 1.00 54.25 294 ARG A N 1
ATOM 2358 C CA . ARG A 1 294 ? 30.927 6.263 -46.161 1.00 54.25 294 ARG A CA 1
ATOM 2359 C C . ARG A 1 294 ? 31.752 7.534 -46.033 1.00 54.25 294 ARG A C 1
ATOM 2361 O O . ARG A 1 294 ? 31.551 8.339 -45.127 1.00 54.25 294 ARG A O 1
ATOM 2368 N N . VAL A 1 295 ? 32.704 7.686 -46.946 1.00 50.66 295 VAL A N 1
ATOM 2369 C CA . VAL A 1 295 ? 33.407 8.947 -47.185 1.00 50.66 295 VAL A CA 1
ATOM 2370 C C . VAL A 1 295 ? 32.386 9.889 -47.816 1.00 50.66 295 VAL A C 1
ATOM 2372 O O . VAL A 1 295 ? 32.026 9.719 -48.976 1.00 50.66 295 VAL A O 1
ATOM 2375 N N . PHE A 1 296 ? 31.841 10.813 -47.031 1.00 53.84 296 PHE A N 1
ATOM 2376 C CA . PHE A 1 296 ? 30.761 11.691 -47.495 1.00 53.84 296 PHE A CA 1
ATOM 2377 C C . PHE A 1 296 ? 31.235 13.092 -47.868 1.00 53.84 296 PHE A C 1
ATOM 2379 O O . PHE A 1 296 ? 30.641 13.725 -48.732 1.00 53.84 296 PHE A O 1
ATOM 2386 N N . PHE A 1 297 ? 32.312 13.571 -47.251 1.00 51.34 297 PHE A N 1
ATOM 2387 C CA . PHE A 1 297 ? 32.817 14.918 -47.468 1.00 51.34 297 PHE A CA 1
ATOM 2388 C C . PHE A 1 297 ? 34.327 14.833 -47.596 1.00 51.34 297 PHE A C 1
ATOM 2390 O O . PHE A 1 297 ? 34.985 14.231 -46.757 1.00 51.34 297 PHE A O 1
ATOM 2397 N N . PHE A 1 298 ? 34.911 15.421 -48.631 1.00 51.72 298 PHE A N 1
ATOM 2398 C CA . PHE A 1 298 ? 36.324 15.765 -48.557 1.00 51.72 298 PHE A CA 1
ATOM 2399 C C . PHE A 1 298 ? 36.429 16.934 -47.563 1.00 51.72 298 PHE A C 1
ATOM 2401 O O . PHE A 1 298 ? 35.848 17.978 -47.857 1.00 51.72 298 PHE A O 1
ATOM 2408 N N . PRO A 1 299 ? 37.113 16.821 -46.405 1.00 63.59 299 PRO A N 1
ATOM 2409 C CA . PRO A 1 299 ? 37.911 15.704 -45.886 1.00 63.59 299 PRO A CA 1
ATOM 2410 C C . PRO A 1 299 ? 37.414 15.156 -44.520 1.00 63.59 299 PRO A C 1
ATOM 2412 O O . PRO A 1 299 ? 38.186 15.086 -43.569 1.00 63.59 299 PRO A O 1
ATOM 2415 N N . SER A 1 300 ? 36.144 14.777 -44.382 1.00 69.62 300 SER A N 1
ATOM 2416 C CA . SER A 1 300 ? 35.560 14.228 -43.149 1.00 69.62 300 SER A CA 1
ATOM 2417 C C . SER A 1 300 ? 35.254 12.728 -43.246 1.00 69.62 300 SER A C 1
ATOM 2419 O O . SER A 1 300 ? 34.734 12.244 -44.253 1.00 69.62 300 SER A O 1
ATOM 2421 N N . LYS A 1 301 ? 35.534 11.991 -42.164 1.00 79.00 301 LYS A N 1
ATOM 2422 C CA . LYS A 1 301 ? 35.220 10.557 -42.011 1.00 79.00 301 LYS A CA 1
ATOM 2423 C C . LYS A 1 301 ? 33.992 10.377 -41.126 1.00 79.00 301 LYS A C 1
ATOM 2425 O O . LYS A 1 301 ? 33.828 11.121 -40.164 1.00 79.00 301 LYS A O 1
ATOM 2430 N N . ALA A 1 302 ? 33.150 9.390 -41.418 1.00 77.81 302 ALA A N 1
ATOM 2431 C CA . ALA A 1 302 ? 31.983 9.071 -40.601 1.00 77.81 302 ALA A CA 1
ATOM 2432 C C . ALA A 1 302 ? 31.941 7.578 -40.257 1.00 77.81 302 ALA A C 1
ATOM 2434 O O . ALA A 1 302 ? 32.050 6.733 -41.145 1.00 77.81 302 ALA A O 1
ATOM 2435 N N . PHE A 1 303 ? 31.735 7.266 -38.977 1.00 81.88 303 PHE A N 1
ATOM 2436 C CA . PHE A 1 303 ? 31.674 5.899 -38.458 1.00 81.88 303 PHE A CA 1
ATOM 2437 C C . PHE A 1 303 ? 30.331 5.628 -37.777 1.00 81.88 303 PHE A C 1
ATOM 2439 O O . PHE A 1 303 ? 29.821 6.482 -37.052 1.00 81.88 303 PHE A O 1
ATOM 2446 N N . TYR A 1 304 ? 29.763 4.443 -38.003 1.00 79.12 304 TYR A N 1
ATOM 2447 C CA . TYR A 1 304 ? 28.464 4.053 -37.454 1.00 79.12 304 TYR A CA 1
ATOM 2448 C C . TYR A 1 304 ? 28.605 3.210 -36.181 1.00 79.12 304 TYR A C 1
ATOM 2450 O O . TYR A 1 304 ? 29.181 2.123 -36.185 1.00 79.12 304 TYR A O 1
ATOM 2458 N N . TYR A 1 305 ? 28.014 3.725 -35.112 1.00 79.81 305 TYR A N 1
ATOM 2459 C CA . TYR A 1 305 ? 27.900 3.164 -33.773 1.00 79.81 305 TYR A CA 1
ATOM 2460 C C . TYR A 1 305 ? 26.418 3.168 -33.392 1.00 79.81 305 TYR A C 1
ATOM 2462 O O . TYR A 1 305 ? 25.961 4.076 -32.699 1.00 79.81 305 TYR A O 1
ATOM 2470 N N . ASP A 1 306 ? 25.656 2.212 -33.935 1.00 73.94 306 ASP A N 1
ATOM 2471 C CA . ASP A 1 306 ? 24.193 2.125 -33.824 1.00 73.94 306 ASP A CA 1
ATOM 2472 C C . ASP A 1 306 ? 23.645 2.598 -32.459 1.00 73.94 306 ASP A C 1
ATOM 2474 O O . ASP A 1 306 ? 24.024 2.038 -31.428 1.00 73.94 306 ASP A O 1
ATOM 2478 N N . PRO A 1 307 ? 22.757 3.614 -32.407 1.00 74.00 307 PRO A N 1
ATOM 2479 C CA . PRO A 1 307 ? 22.079 4.324 -33.507 1.00 74.00 307 PRO A CA 1
ATOM 2480 C C . PRO A 1 307 ? 22.774 5.600 -34.010 1.00 74.00 307 PRO A C 1
ATOM 2482 O O . PRO A 1 307 ? 22.133 6.432 -34.658 1.00 74.00 307 PRO A O 1
ATOM 2485 N N . TYR A 1 308 ? 24.051 5.807 -33.710 1.00 79.31 308 TYR A N 1
ATOM 2486 C CA . TYR A 1 308 ? 24.757 7.061 -33.962 1.00 79.31 308 TYR A CA 1
ATOM 2487 C C . TYR A 1 308 ? 25.769 6.959 -35.102 1.00 79.31 308 TYR A C 1
ATOM 2489 O O . TYR A 1 308 ? 26.441 5.957 -35.296 1.00 79.31 308 TYR A O 1
ATOM 2497 N N . TRP A 1 309 ? 25.909 8.045 -35.841 1.00 80.56 309 TRP A N 1
ATOM 2498 C CA . TRP A 1 309 ? 27.037 8.358 -36.699 1.00 80.56 309 TRP A CA 1
ATOM 2499 C C . TRP A 1 309 ? 27.954 9.329 -35.968 1.00 80.56 309 TRP A C 1
ATOM 2501 O O . TRP A 1 309 ? 27.521 10.386 -35.511 1.00 80.56 309 TRP A O 1
ATOM 2511 N N . LEU A 1 310 ? 29.232 8.991 -35.896 1.00 84.12 310 LEU A N 1
ATOM 2512 C CA . LEU A 1 310 ? 30.285 9.860 -35.391 1.00 84.12 310 LEU A CA 1
ATOM 2513 C C . LEU A 1 310 ? 31.030 10.451 -36.588 1.00 84.12 310 LEU A C 1
ATOM 2515 O O . LEU A 1 310 ? 31.523 9.700 -37.427 1.00 84.12 310 LEU A O 1
ATOM 2519 N N . ILE A 1 311 ? 31.074 11.777 -36.690 1.00 83.19 311 ILE A N 1
ATOM 2520 C CA . ILE A 1 311 ? 31.642 12.531 -37.814 1.00 83.19 311 ILE A CA 1
ATOM 2521 C C . ILE A 1 311 ? 32.944 13.185 -37.357 1.00 83.19 311 ILE A C 1
ATOM 2523 O O . ILE A 1 311 ? 32.962 13.895 -36.356 1.00 83.19 311 ILE A O 1
ATOM 2527 N N . PHE A 1 312 ? 34.019 12.980 -38.111 1.00 83.50 312 PHE A N 1
ATOM 2528 C CA . PHE A 1 312 ? 35.369 13.446 -37.806 1.00 83.50 312 PHE A CA 1
ATOM 2529 C C . PHE A 1 312 ? 35.883 14.379 -38.908 1.00 83.50 312 PHE A C 1
ATOM 2531 O O . PHE A 1 312 ? 35.690 14.096 -40.090 1.00 83.50 312 PHE A O 1
ATOM 2538 N N . LYS A 1 313 ? 36.568 15.469 -38.541 1.00 82.50 313 LYS A N 1
ATOM 2539 C CA . LYS A 1 313 ? 37.253 16.399 -39.470 1.00 82.50 313 LYS A CA 1
ATOM 2540 C C . LYS A 1 313 ? 38.526 15.780 -40.083 1.00 82.50 313 LYS A C 1
ATOM 2542 O O . LYS A 1 313 ? 38.958 14.708 -39.663 1.00 82.50 313 LYS A O 1
ATOM 2547 N N . SER A 1 314 ? 39.171 16.469 -41.036 1.00 75.50 314 SER A N 1
ATOM 2548 C CA . SER A 1 314 ? 40.421 16.027 -41.712 1.00 75.50 314 SER A CA 1
ATOM 2549 C C . SER A 1 314 ? 41.546 15.635 -40.772 1.00 75.50 314 SER A C 1
ATOM 2551 O O . SER A 1 314 ? 42.373 14.794 -41.107 1.00 75.50 314 SER A O 1
ATOM 2553 N N . ASN A 1 315 ? 41.592 16.254 -39.600 1.00 82.00 315 ASN A N 1
ATOM 2554 C CA . ASN A 1 315 ? 42.563 15.961 -38.555 1.00 82.00 315 ASN A CA 1
ATOM 2555 C C . ASN A 1 315 ? 42.186 14.731 -37.703 1.00 82.00 315 ASN A C 1
ATOM 2557 O O . ASN A 1 315 ? 42.768 14.543 -36.639 1.00 82.00 315 ASN A O 1
ATOM 2561 N N . ASN A 1 316 ? 41.216 13.920 -38.145 1.00 83.69 316 ASN A N 1
ATOM 2562 C CA . ASN A 1 316 ? 40.662 12.755 -37.450 1.00 83.69 316 ASN A CA 1
ATOM 2563 C C . ASN A 1 316 ? 40.095 13.067 -36.053 1.00 83.69 316 ASN A C 1
ATOM 2565 O O . ASN A 1 316 ? 40.043 12.171 -35.214 1.00 83.69 316 ASN A O 1
ATOM 2569 N N . LYS A 1 317 ? 39.668 14.306 -35.783 1.00 86.06 317 LYS A N 1
ATOM 2570 C CA . LYS A 1 317 ? 39.015 14.675 -34.517 1.00 86.06 317 LYS A CA 1
ATOM 2571 C C . LYS A 1 317 ? 37.499 14.702 -34.661 1.00 86.06 317 LYS A C 1
ATOM 2573 O O . LYS A 1 317 ? 36.989 15.208 -35.660 1.00 86.06 317 LYS A O 1
ATOM 2578 N N . LEU A 1 318 ? 36.810 14.166 -33.657 1.00 83.38 318 LEU A N 1
ATOM 2579 C CA . LEU A 1 318 ? 35.363 14.079 -33.543 1.00 83.38 318 LEU A CA 1
ATOM 2580 C C . LEU A 1 318 ? 34.812 15.490 -33.570 1.00 83.38 318 LEU A C 1
ATOM 2582 O O . LEU A 1 318 ? 35.139 16.313 -32.722 1.00 83.38 318 LEU A O 1
ATOM 2586 N N . ASP A 1 319 ? 33.994 15.753 -34.564 1.00 83.00 319 ASP A N 1
ATOM 2587 C CA . ASP A 1 319 ? 33.413 17.057 -34.814 1.00 83.00 319 ASP A CA 1
ATOM 2588 C C . ASP A 1 319 ? 31.936 17.066 -34.444 1.00 83.00 319 ASP A C 1
ATOM 2590 O O . ASP A 1 319 ? 31.446 18.012 -33.834 1.00 83.00 319 ASP A O 1
ATOM 2594 N N . CYS A 1 320 ? 31.233 15.971 -34.745 1.00 76.94 320 CYS A N 1
ATOM 2595 C CA . CYS A 1 320 ? 29.836 15.843 -34.382 1.00 76.94 320 CYS A CA 1
ATOM 2596 C C . CYS A 1 320 ? 29.375 14.393 -34.202 1.00 76.94 320 CYS A C 1
ATOM 2598 O O . CYS A 1 320 ? 29.936 13.450 -34.756 1.00 76.94 320 CYS A O 1
ATOM 2600 N N . VAL A 1 321 ? 28.294 14.240 -33.442 1.00 76.81 321 VAL A N 1
ATOM 2601 C CA . VAL A 1 321 ? 27.525 13.010 -33.270 1.00 76.81 321 VAL A CA 1
ATOM 2602 C C . VAL A 1 321 ? 26.143 13.238 -33.883 1.00 76.81 321 VAL A C 1
ATOM 2604 O O . VAL A 1 321 ? 25.376 14.066 -33.396 1.00 76.81 321 VAL A O 1
ATOM 2607 N N . LYS A 1 322 ? 25.810 12.518 -34.956 1.00 72.81 322 LYS A N 1
ATOM 2608 C CA . LYS A 1 322 ? 24.513 12.593 -35.646 1.00 72.81 322 LYS A CA 1
ATOM 2609 C C . LYS A 1 322 ? 23.771 11.275 -35.479 1.00 72.81 322 LYS A C 1
ATOM 2611 O O . LYS A 1 322 ? 24.364 10.221 -35.629 1.00 72.81 322 LYS A O 1
ATOM 2616 N N . ARG A 1 323 ? 22.467 11.279 -35.211 1.00 65.94 323 ARG A N 1
ATOM 2617 C CA . ARG A 1 323 ? 21.694 10.026 -35.184 1.00 65.94 323 ARG A CA 1
ATOM 2618 C C . ARG A 1 323 ? 21.442 9.507 -36.602 1.00 65.94 323 ARG A C 1
ATOM 2620 O O . ARG A 1 323 ? 21.171 10.289 -37.510 1.00 65.94 323 ARG A O 1
ATOM 2627 N N . TYR A 1 324 ? 21.480 8.191 -36.779 1.00 65.62 324 TYR A N 1
ATOM 2628 C CA . TYR A 1 324 ? 20.972 7.517 -37.969 1.00 65.62 324 TYR A CA 1
ATOM 2629 C C . TYR A 1 324 ? 19.479 7.837 -38.157 1.00 65.62 324 TYR A C 1
ATOM 2631 O O . TYR A 1 324 ? 18.642 7.420 -37.358 1.00 65.62 324 TYR A O 1
ATOM 2639 N N . ALA A 1 325 ? 19.145 8.592 -39.205 1.00 54.62 325 ALA A N 1
ATOM 2640 C CA . ALA A 1 325 ? 17.789 8.676 -39.741 1.00 54.62 325 ALA A CA 1
ATOM 2641 C C . ALA A 1 325 ? 17.657 7.684 -40.907 1.00 54.62 325 ALA A C 1
ATOM 2643 O O . ALA A 1 325 ? 18.629 7.433 -41.620 1.00 54.62 325 ALA A O 1
ATOM 2644 N N . THR A 1 326 ? 16.451 7.154 -41.129 1.00 44.84 326 THR A N 1
ATOM 2645 C CA . THR A 1 326 ? 16.125 6.268 -42.266 1.00 44.84 326 THR A CA 1
ATOM 2646 C C . THR A 1 326 ? 16.377 6.919 -43.630 1.00 44.84 326 THR A C 1
ATOM 2648 O O . THR A 1 326 ? 16.531 6.213 -44.624 1.00 44.84 326 THR A O 1
ATOM 2651 N N . VAL A 1 327 ? 16.477 8.252 -43.677 1.00 46.34 327 VAL A N 1
ATOM 2652 C CA . VAL A 1 327 ? 16.888 9.028 -44.849 1.00 46.34 327 VAL A CA 1
ATOM 2653 C C . VAL A 1 327 ? 17.990 9.998 -44.427 1.00 46.34 327 VAL A C 1
ATOM 2655 O O . VAL A 1 327 ? 17.807 10.819 -43.527 1.00 46.34 327 VAL A O 1
ATOM 2658 N N . PHE A 1 328 ? 19.153 9.889 -45.067 1.00 48.38 328 PHE A N 1
ATOM 2659 C CA . PHE A 1 328 ? 20.282 10.797 -44.877 1.00 48.38 328 PHE A CA 1
ATOM 2660 C C . PHE A 1 328 ? 19.976 12.105 -45.627 1.00 48.38 328 PHE A C 1
ATOM 2662 O O . PHE A 1 328 ? 20.361 12.265 -46.777 1.00 48.38 328 PHE A O 1
ATOM 2669 N N . ASP A 1 329 ? 19.192 12.992 -45.010 1.00 46.81 329 ASP A N 1
ATOM 2670 C CA . ASP A 1 329 ? 18.839 14.301 -45.578 1.00 46.81 329 ASP A CA 1
ATOM 2671 C C . ASP A 1 329 ? 19.981 15.309 -45.352 1.00 46.81 329 ASP A C 1
ATOM 2673 O O . ASP A 1 329 ? 20.387 15.591 -44.213 1.00 46.81 329 ASP A O 1
ATOM 2677 N N . GLU A 1 330 ? 20.512 15.807 -46.469 1.00 43.72 330 GLU A N 1
ATOM 2678 C CA . GLU A 1 330 ? 21.653 16.717 -46.593 1.00 43.72 330 GLU A CA 1
ATOM 2679 C C . GLU A 1 330 ? 21.357 18.135 -46.082 1.00 43.72 330 GLU A C 1
ATOM 2681 O O . GLU A 1 330 ? 22.275 18.876 -45.750 1.00 43.72 330 GLU A O 1
ATOM 2686 N N . SER A 1 331 ? 20.085 18.512 -45.941 1.00 40.91 331 SER A N 1
ATOM 2687 C CA . SER A 1 331 ? 19.683 19.855 -45.496 1.00 40.91 331 SER A CA 1
ATOM 2688 C C . SER A 1 331 ? 19.681 20.045 -43.970 1.00 40.91 331 SER A C 1
ATOM 2690 O O . SER A 1 331 ? 19.458 21.151 -43.481 1.00 40.91 331 SER A O 1
ATOM 2692 N N . LYS A 1 332 ? 19.943 18.978 -43.199 1.00 41.38 332 LYS A N 1
ATOM 2693 C CA . LYS A 1 332 ? 19.876 18.960 -41.722 1.00 41.38 332 LYS A CA 1
ATOM 2694 C C . LYS A 1 332 ? 21.225 18.684 -41.055 1.00 41.38 332 LYS A C 1
ATOM 2696 O O . LYS A 1 332 ? 21.289 18.035 -40.006 1.00 41.38 332 LYS A O 1
ATOM 2701 N N . PHE A 1 333 ? 22.323 19.102 -41.678 1.00 45.41 333 PHE A N 1
ATOM 2702 C CA . PHE A 1 333 ? 23.606 19.203 -40.984 1.00 45.41 333 PHE A CA 1
ATOM 2703 C C . PHE A 1 333 ? 23.606 20.499 -40.179 1.00 45.41 333 PHE A C 1
ATOM 2705 O O . PHE A 1 333 ? 23.891 21.568 -40.703 1.00 45.41 333 PHE A O 1
ATOM 2712 N N . TYR A 1 334 ? 23.216 20.398 -38.911 1.00 40.81 334 TYR A N 1
ATOM 2713 C CA . TYR A 1 334 ? 23.428 21.478 -37.959 1.00 40.81 334 TYR A CA 1
ATOM 2714 C C . TYR A 1 334 ? 24.900 21.469 -37.560 1.00 40.81 334 TYR A C 1
ATOM 2716 O O . TYR A 1 334 ? 25.429 20.413 -37.211 1.00 40.81 334 TYR A O 1
ATOM 2724 N N . ASP A 1 335 ? 25.546 22.628 -37.626 1.00 41.50 335 ASP A N 1
ATOM 2725 C CA . ASP A 1 335 ? 26.824 22.843 -36.962 1.00 41.50 335 ASP A CA 1
ATOM 2726 C C . ASP A 1 335 ? 26.608 22.598 -35.460 1.00 41.50 335 ASP A C 1
ATOM 2728 O O . ASP A 1 335 ? 25.684 23.140 -34.847 1.00 41.50 335 ASP A O 1
ATOM 2732 N N . CYS A 1 336 ? 27.378 21.688 -34.870 1.00 46.88 336 CYS A N 1
ATOM 2733 C CA . CYS A 1 336 ? 27.055 21.105 -33.564 1.00 46.88 336 CYS A CA 1
ATOM 2734 C C . CYS A 1 336 ? 27.396 22.042 -32.385 1.00 46.88 336 CYS A C 1
ATOM 2736 O O . CYS A 1 336 ? 27.308 21.641 -31.222 1.00 46.88 336 CYS A O 1
ATOM 2738 N N . GLU A 1 337 ? 27.714 23.309 -32.674 1.00 39.12 337 GLU A N 1
ATOM 2739 C CA . GLU A 1 337 ? 27.829 24.389 -31.691 1.00 39.12 337 GLU A CA 1
ATOM 2740 C C . GLU A 1 337 ? 26.470 24.840 -31.114 1.00 39.12 337 GLU A C 1
ATOM 2742 O O . GLU A 1 337 ? 26.426 25.330 -29.984 1.00 39.12 337 GLU A O 1
ATOM 2747 N N . ASP A 1 338 ? 25.344 24.578 -31.789 1.00 40.69 338 ASP A N 1
ATOM 2748 C CA . ASP A 1 338 ? 24.022 25.083 -31.366 1.00 40.69 338 ASP A CA 1
ATOM 2749 C C . ASP A 1 338 ? 23.358 24.323 -30.194 1.00 40.69 338 ASP A C 1
ATOM 2751 O O . ASP A 1 338 ? 22.259 24.674 -29.768 1.00 40.69 338 ASP A O 1
ATOM 2755 N N . ARG A 1 339 ? 24.021 23.315 -29.603 1.00 39.53 339 ARG A N 1
ATOM 2756 C CA . ARG A 1 339 ? 23.591 22.687 -28.328 1.00 39.53 339 ARG A CA 1
ATOM 2757 C C . ARG A 1 339 ? 24.319 23.221 -27.084 1.00 39.53 339 ARG A C 1
ATOM 2759 O O . ARG A 1 339 ? 24.127 22.680 -25.998 1.00 39.53 339 ARG A O 1
ATOM 2766 N N . ARG A 1 340 ? 25.145 24.271 -27.210 1.00 34.94 340 ARG A N 1
ATOM 2767 C CA . ARG A 1 340 ? 25.725 25.013 -26.065 1.00 34.94 340 ARG A CA 1
ATOM 2768 C C . ARG A 1 340 ? 24.885 26.225 -25.619 1.00 34.94 340 ARG A C 1
ATOM 2770 O O . ARG A 1 340 ? 25.433 27.137 -25.000 1.00 34.94 340 ARG A O 1
ATOM 2777 N N . LYS A 1 341 ? 23.580 26.245 -25.902 1.00 30.16 341 LYS A N 1
ATOM 2778 C CA . LYS A 1 341 ? 22.630 27.187 -25.292 1.00 30.16 341 LYS A CA 1
ATOM 2779 C C . LYS A 1 341 ? 21.574 26.454 -24.491 1.00 30.16 341 LYS A C 1
ATOM 2781 O O . LYS A 1 341 ? 21.002 25.490 -25.044 1.00 30.16 341 LYS A O 1
#

Sequence (341 aa):
MYGKTPMPSWVKNGGNHNMNEFEGVGVAHKSRKGMQDQIDAAYDAAVEQMSRSIESLVETSITRREEYLDGQLRSEEVEQKSRHYTNVLLRGISKKAQWIEDDSCTLWILVAADKAKIERMFAKHLLDNAEDYYNSALQSDNDGEKVDKLNLAIKTIKLVNFDILTSGLSQNGFDFYSSRYISVRDKAINNIMANSNHIYDSSWQNLNRAKSSMNDLRESEAMSLLEEVDRNISRLLELEKYYPRDLGNLKEEMKKTKQICVERVRFLGSLRIGMSVDEVHALHGEPNLKTKERVFFFPSKAFYYDPYWLIFKSNNKLDCVKRYATVFDESKFYDCEDRRK

Secondary structure (DSSP, 8-state):
-PPP-PPPHHHHHTS---TTEEEEEEEEPPPTT-HHHHHHHHHHHHHHHHHHHHHHHHHHHHHHHHHTTTS-S-HHHHHHHHHHHHHHHTTT-EEEEEEE-TTT--EEEEEEEEHHHHHHHHHHHHHHHHHHHHHHHHT-S-HHHHHHHHHHHHHHHTT--HHHHHTTS-HHHHHHHHHHHHHHHHHHHHHHHHHHHHHHHHHHHHHHHHHHHHHTT-HHHHHHHHHHHHHHHHHHHTTTTT--S--HHHHHHHHHHHHHHHHHHHHHHH--TT-BHHHHHHHH-S--GGG-----BTTBEEEEETTEEEEE-TTSBEEEEEE--SS--GGG---GGGG--

Radius of gyration: 35.27 Å; chains: 1; bounding box: 72×41×117 Å

Foldseek 3Di:
DPDFPDDDPCNVVQHPPDPQKQKFKFKFFDDPVDDVVLVVRRVVNRLVRSLVVQLVVQLVLVVVLCVVVVHDDDPVNSSVVSNVLSVVLSVAKDWDDWDADPPGRMIMTMIIDGPLSSLVVVLVVLLVQLVVLQVVLVVDPDLLSSLVSLVVSQSSLVSRDLVSVVPPDDPVSSCVSVVSSVVSNVSSLVSNQVSLVVLVVVLVVLLVVLVVCVVVVNLVSSLVSLVSSVSSLVSSVSCCVSYVDDCPVSVVSSVVSNVVSVVVVVLVVPDDFFDAPVNNCVVQNAAPCPPDFDCDDVVKTWGHDVQWIFIADNVRTGQDIHGDDPDPDPVPPDRVPVVPD

pLDDT: mean 79.25, std 14.73, range [30.16, 96.25]